Protein AF-A0A3M5WTQ1-F1 (afdb_monomer)

InterPro domains:
  IPR029069 HotDog domain superfamily [SSF54637] (112-210)
  IPR045851 AMP-binding enzyme domain superfamily [G3DSA:3.30.300.30] (1-101)
  IPR054545 ApeI dehydratase-like [PF22818] (111-210)

Solvent-accessible surface area (backbone atoms only — not comparable to full-atom values): 11916 Å² total; per-residue (Å²): 137,60,67,68,61,54,27,52,54,48,36,68,37,78,38,28,64,39,49,48,67,27,70,40,80,65,101,59,79,37,31,23,35,43,32,21,57,26,73,59,22,46,51,44,33,42,64,40,2,57,63,54,45,54,50,52,56,51,59,70,40,52,88,78,41,59,80,80,69,48,62,79,41,77,44,49,38,89,60,82,83,49,44,101,85,72,45,71,56,67,69,57,46,27,48,61,66,66,48,80,62,46,87,67,69,45,79,77,44,78,46,79,54,99,81,28,42,39,32,38,31,38,35,51,57,41,35,53,63,32,66,74,32,31,50,46,46,24,36,62,55,70,69,55,56,51,50,49,50,49,57,49,41,31,73,75,67,74,43,57,82,24,81,74,47,75,45,79,74,46,82,75,45,90,47,39,60,61,38,47,33,40,37,41,38,37,74,40,75,94,74,34,29,41,37,39,36,34,20,38,84,86,67,46,65,23,34,36,33,34,34,34,43,33,70,68,86,127

Organism: Pseudomonas syringae pv. aptata (NCBI:txid83167)

Nearest PDB structures (foldseek):
  6qsr-assembly1_A  TM=9.233E-01  e=5.754E-10  Xenorhabdus doucetiae
  3esi-assembly1_C  TM=9.109E-01  e=1.404E-09  Pectobacterium atrosepticum
  4h4g-assembly2_E-2  TM=7.854E-01  e=4.684E-08  Burkholderia thailandensis E264
  1z6b-assembly4_B  TM=6.872E-01  e=9.153E-07  Plasmodium falciparum
  8eps-assembly1_A  TM=8.461E-01  e=8.528E-04  Cryptococcus neoformans

pLDDT: mean 93.82, std 6.65, range [46.03, 98.69]

Mean predicted aligned error: 4.39 Å

Foldseek 3Di:
DDQVQLQVLLCPDQFFVGKHWAWADDVDTAIEIETETDPVNQVQCQQFNDPVSLVVSQVSCVVVDDPRHRHPFYAYFNDPPADPVRDDDRVNVNVRRVDDADLAWDFPDWDQDPQKIKTKTWAALRHPQQCVCPRRHRWDDLVSVVVRLLVCCCVPVVAAPAFDDWFDKDADDTDHHGWIKMKIWHADPVQQKIWIWIATPVRHTGIIIITRHDHDDD

Radius of gyration: 19.88 Å; Cα contacts (8 Å, |Δi|>4): 434; chains: 1; bounding box: 47×36×56 Å

Secondary structure (DSSP, 8-state):
--HHHHHHHHHHSTTEEEEEEEEEESSSEEEEEEEEEPHHHHHHHHHHHHHHHHHHHHHHHTTTS-GGGS-SEEEEESS----TTS---HHHHHHHHHSPPP-S-EEEEEEEETTEEEEEEE--TT-GGGGTS-TTS----HHHHHHHHHHHHHHHHT--SEEEEEEEEEE-S---TT-EEEEEEEEETTTTEEEEEEEETT--EEEEEEEEEE----

Sequence (218 aa):
MSLPLIEQALAAHPWVSEARLGVVQANRASLGALLVLSDAGLLALRNQGRRAFTEALRHYLQPHCETIALPRRWRLLRQMPLNAQGKLPQADVEALLLAPRSKQPEVLEQQNIEGELHLQLSVPPDLAFFSGHFPKAPILPGVVQVDWAISLGQRLLDLPCGFAGMEVLKFQQLVRPGDRLTLTLRFDAARSKLHFAFRNADNAPCSSGRILLEDDHA

Structure (mmCIF, N/CA/C/O backbone):
data_AF-A0A3M5WTQ1-F1
#
_entry.id   AF-A0A3M5WTQ1-F1
#
loop_
_atom_site.group_PDB
_atom_site.id
_atom_site.type_symbol
_atom_site.label_atom_id
_atom_site.label_alt_id
_atom_site.label_comp_id
_atom_site.label_asym_id
_atom_site.label_entity_id
_atom_site.label_seq_id
_atom_site.pdbx_PDB_ins_code
_atom_site.Cartn_x
_atom_site.Cartn_y
_atom_site.Cartn_z
_atom_site.occupancy
_atom_site.B_iso_or_equiv
_atom_site.auth_seq_id
_atom_site.auth_comp_id
_atom_site.auth_asym_id
_atom_site.auth_atom_id
_atom_site.pdbx_PDB_model_num
ATOM 1 N N . MET A 1 1 ? 20.292 -8.699 -24.753 1.00 61.44 1 MET A N 1
ATOM 2 C CA . MET A 1 1 ? 20.253 -7.587 -23.778 1.00 61.44 1 MET A CA 1
ATOM 3 C C . MET A 1 1 ? 20.052 -8.163 -22.387 1.00 61.44 1 MET A C 1
ATOM 5 O O . MET A 1 1 ? 19.242 -9.073 -22.262 1.00 61.44 1 MET A O 1
ATOM 9 N N . SER A 1 2 ? 20.817 -7.732 -21.384 1.00 83.00 2 SER A N 1
ATOM 10 C CA . SER A 1 2 ? 20.800 -8.342 -20.046 1.00 83.00 2 SER A CA 1
ATOM 11 C C . SER A 1 2 ? 19.835 -7.619 -19.095 1.00 83.00 2 SER A C 1
ATOM 13 O O . SER A 1 2 ? 19.563 -6.432 -19.270 1.00 83.00 2 SER A O 1
ATOM 15 N N . LEU A 1 3 ? 19.328 -8.328 -18.076 1.00 85.12 3 LEU A N 1
ATOM 16 C CA . LEU A 1 3 ? 18.469 -7.743 -17.034 1.00 85.12 3 LEU A CA 1
ATOM 17 C C . LEU A 1 3 ? 19.116 -6.529 -16.333 1.00 85.12 3 LEU A C 1
ATOM 19 O O . LEU A 1 3 ? 18.442 -5.503 -16.240 1.00 85.12 3 LEU A O 1
ATOM 23 N N . PRO A 1 4 ? 20.411 -6.561 -15.949 1.00 89.81 4 PRO A N 1
ATOM 24 C CA . PRO A 1 4 ? 21.039 -5.435 -15.255 1.00 89.81 4 PRO A CA 1
ATOM 25 C C . PRO A 1 4 ? 21.048 -4.126 -16.050 1.00 89.81 4 PRO A C 1
ATOM 27 O O . PRO A 1 4 ? 20.964 -3.051 -15.466 1.00 89.81 4 PRO A O 1
ATOM 30 N N . LEU A 1 5 ? 21.105 -4.192 -17.385 1.00 90.25 5 LEU A N 1
ATOM 31 C CA . LEU A 1 5 ? 21.090 -2.991 -18.225 1.00 90.25 5 LEU A CA 1
ATOM 32 C C . LEU A 1 5 ? 19.727 -2.287 -18.159 1.00 90.25 5 LEU A C 1
ATOM 34 O O . LEU A 1 5 ? 19.660 -1.065 -18.059 1.00 90.25 5 LEU A O 1
ATOM 38 N N . ILE A 1 6 ? 18.634 -3.053 -18.161 1.00 92.44 6 ILE A N 1
ATOM 39 C CA . ILE A 1 6 ? 17.279 -2.496 -18.058 1.00 92.44 6 ILE A CA 1
ATOM 40 C C . ILE A 1 6 ? 17.010 -1.996 -16.629 1.00 92.44 6 ILE A C 1
ATOM 42 O O . ILE A 1 6 ? 16.368 -0.961 -16.460 1.00 92.44 6 ILE A O 1
ATOM 46 N N . GLU A 1 7 ? 17.522 -2.683 -15.602 1.00 95.00 7 GLU A N 1
ATOM 47 C CA . GLU A 1 7 ? 17.485 -2.193 -14.214 1.00 95.00 7 GLU A CA 1
ATOM 48 C C . GLU A 1 7 ? 18.196 -0.843 -14.080 1.00 95.00 7 GLU A C 1
ATOM 50 O O . GLU A 1 7 ? 17.633 0.088 -13.505 1.00 95.00 7 GLU A O 1
ATOM 55 N N . GLN A 1 8 ? 19.394 -0.714 -14.659 1.00 94.75 8 GLN A N 1
ATOM 56 C CA . GLN A 1 8 ? 20.158 0.533 -14.658 1.00 94.75 8 GLN A CA 1
ATOM 57 C C . GLN A 1 8 ? 19.428 1.648 -15.413 1.00 94.75 8 GLN A C 1
ATOM 59 O O . GLN A 1 8 ? 19.357 2.770 -14.916 1.00 94.75 8 GLN A O 1
ATOM 64 N N . ALA A 1 9 ? 18.845 1.345 -16.577 1.00 94.81 9 ALA A N 1
ATOM 65 C CA . ALA A 1 9 ? 18.041 2.310 -17.320 1.00 94.81 9 ALA A CA 1
ATOM 66 C C . ALA A 1 9 ? 16.837 2.783 -16.489 1.00 94.81 9 ALA A C 1
ATOM 68 O O . ALA A 1 9 ? 16.619 3.982 -16.357 1.00 94.81 9 ALA A O 1
ATOM 69 N N . LEU A 1 10 ? 16.089 1.867 -15.860 1.00 96.38 10 LEU A N 1
ATOM 70 C CA . LEU A 1 10 ? 14.980 2.230 -14.972 1.00 96.38 10 LEU A CA 1
ATOM 71 C C . LEU A 1 10 ? 15.439 3.121 -13.816 1.00 96.38 10 LEU A C 1
ATOM 73 O O . LEU A 1 10 ? 14.794 4.132 -13.563 1.00 96.38 10 LEU A O 1
ATOM 77 N N . ALA A 1 11 ? 16.538 2.769 -13.150 1.00 96.56 11 ALA A N 1
ATOM 78 C CA . ALA A 1 11 ? 17.085 3.535 -12.030 1.00 96.56 11 ALA A CA 1
ATOM 79 C C . ALA A 1 11 ? 17.633 4.918 -12.439 1.00 96.56 11 ALA A C 1
ATOM 81 O O . ALA A 1 11 ? 17.769 5.792 -11.591 1.00 96.56 11 ALA A O 1
ATOM 82 N N . ALA A 1 12 ? 17.917 5.147 -13.725 1.00 96.94 12 ALA A N 1
ATOM 83 C CA . ALA A 1 12 ? 18.274 6.4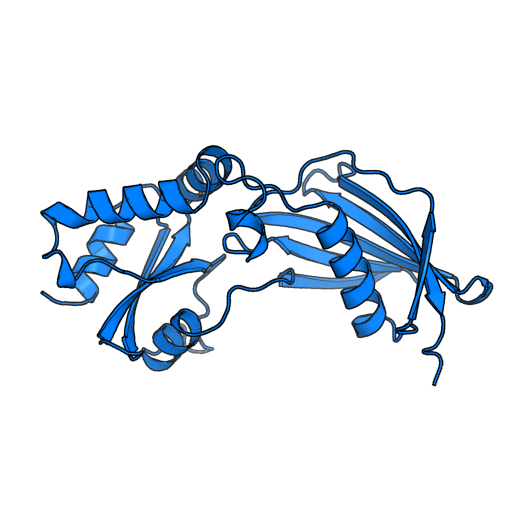67 -14.244 1.00 96.94 12 ALA A CA 1
ATOM 84 C C . ALA A 1 12 ? 17.051 7.385 -14.453 1.00 96.94 12 ALA A C 1
ATOM 86 O O . ALA A 1 12 ? 17.208 8.595 -14.631 1.00 96.94 12 ALA A O 1
ATOM 87 N N . HIS A 1 13 ? 15.827 6.842 -14.437 1.00 98.06 13 HIS A N 1
ATOM 88 C CA . HIS A 1 13 ? 14.615 7.645 -14.556 1.00 98.06 13 HIS A CA 1
ATOM 89 C C . HIS A 1 13 ? 14.329 8.401 -13.243 1.00 98.06 13 HIS A C 1
ATOM 91 O O . HIS A 1 13 ? 14.276 7.766 -12.190 1.00 98.06 13 HIS A O 1
ATOM 97 N N . PRO A 1 14 ? 13.986 9.708 -13.265 1.00 98.00 14 PRO A N 1
ATOM 98 C CA . PRO A 1 14 ? 13.778 10.510 -12.047 1.00 98.00 14 PRO A CA 1
ATOM 99 C C . PRO A 1 14 ? 12.712 9.994 -11.070 1.00 98.00 14 PRO A C 1
ATOM 101 O O . PRO A 1 14 ? 12.640 10.451 -9.934 1.00 98.00 14 PRO A O 1
ATOM 104 N N . TRP A 1 15 ? 11.841 9.087 -11.512 1.00 98.50 15 TRP A N 1
ATOM 105 C CA . TRP A 1 15 ? 10.755 8.506 -10.710 1.00 98.50 15 TRP A CA 1
ATOM 106 C C . TRP A 1 15 ? 11.143 7.241 -9.944 1.00 98.50 15 TRP A C 1
ATOM 108 O O . TRP A 1 15 ? 10.342 6.742 -9.152 1.00 98.50 15 TRP A O 1
ATOM 118 N N . VAL A 1 16 ? 12.323 6.686 -10.202 1.00 98.50 16 VAL A N 1
ATOM 119 C CA . VAL A 1 16 ? 12.733 5.385 -9.682 1.00 98.50 16 VAL A CA 1
ATOM 120 C C . VAL A 1 16 ? 13.993 5.575 -8.852 1.00 98.50 16 VAL A C 1
ATOM 122 O O . VAL A 1 16 ? 14.995 6.066 -9.353 1.00 98.50 16 VAL A O 1
ATOM 125 N N . SER A 1 17 ? 13.935 5.171 -7.587 1.00 98.12 17 SER A N 1
ATOM 126 C CA . SER A 1 17 ? 15.109 5.124 -6.709 1.00 98.12 17 SER A CA 1
ATOM 127 C C . SER A 1 17 ? 15.866 3.811 -6.885 1.00 98.12 17 SER A C 1
ATOM 129 O O . SER A 1 17 ? 17.089 3.794 -6.946 1.00 98.12 17 SER A O 1
ATOM 131 N N . GLU A 1 18 ? 15.135 2.697 -6.994 1.00 97.81 18 GLU A N 1
ATOM 132 C CA . GLU A 1 18 ? 15.713 1.368 -7.197 1.00 97.81 18 GLU A CA 1
ATOM 133 C C . GLU A 1 18 ? 14.832 0.523 -8.116 1.00 97.81 18 GLU A C 1
ATOM 135 O O . GLU A 1 18 ? 13.600 0.589 -8.051 1.00 97.81 18 GLU A O 1
ATOM 140 N N . ALA A 1 19 ? 15.463 -0.327 -8.927 1.00 97.75 19 ALA A N 1
ATOM 141 C CA . ALA A 1 19 ? 14.786 -1.284 -9.791 1.00 97.75 19 ALA A CA 1
ATOM 142 C C . ALA A 1 19 ? 15.417 -2.677 -9.684 1.00 97.75 19 ALA A C 1
ATOM 144 O O . ALA A 1 19 ? 16.642 -2.819 -9.616 1.00 97.75 19 ALA A O 1
ATOM 145 N N . ARG A 1 20 ? 14.566 -3.706 -9.690 1.00 97.50 20 ARG A N 1
ATOM 146 C CA . ARG A 1 20 ? 14.956 -5.112 -9.857 1.00 97.50 20 ARG A CA 1
ATOM 147 C C . ARG A 1 20 ? 14.024 -5.801 -10.835 1.00 97.50 20 ARG A C 1
ATOM 149 O O . ARG A 1 20 ? 12.812 -5.571 -10.809 1.00 97.50 20 ARG A O 1
ATOM 156 N N . LEU A 1 21 ? 14.580 -6.638 -11.693 1.00 95.75 21 LEU A N 1
ATOM 157 C CA . LEU A 1 21 ? 13.858 -7.332 -12.741 1.00 95.75 21 LEU A CA 1
ATOM 158 C C . LEU A 1 21 ? 13.816 -8.835 -12.505 1.00 95.75 21 LEU A C 1
ATOM 160 O O . LEU A 1 21 ? 14.771 -9.451 -12.042 1.00 95.75 21 LEU A O 1
ATOM 164 N N . GLY A 1 22 ? 12.706 -9.449 -12.901 1.00 94.62 22 GLY A N 1
ATOM 165 C CA . GLY A 1 22 ? 12.589 -10.899 -12.889 1.00 94.62 22 GLY A CA 1
ATOM 166 C C . GLY A 1 22 ? 11.735 -11.444 -14.009 1.00 94.62 22 GLY A C 1
ATOM 167 O O . GLY A 1 22 ? 10.880 -10.746 -14.562 1.00 94.62 22 GLY A O 1
ATOM 168 N N . VAL A 1 23 ? 11.996 -12.698 -14.368 1.00 92.44 23 VAL A N 1
ATOM 169 C CA . VAL A 1 23 ? 11.245 -13.383 -15.414 1.00 92.44 23 VAL A CA 1
ATOM 170 C C . VAL A 1 23 ? 10.054 -14.073 -14.771 1.00 92.44 23 VAL A C 1
ATOM 172 O O . VAL A 1 23 ? 10.178 -15.002 -13.987 1.00 92.44 23 VAL A O 1
ATOM 175 N N . VAL A 1 24 ? 8.864 -13.618 -15.129 1.00 88.19 24 VAL A N 1
ATOM 176 C CA . VAL A 1 24 ? 7.611 -14.215 -14.695 1.00 88.19 24 VAL A CA 1
ATOM 177 C C . VAL A 1 24 ? 7.218 -15.301 -15.688 1.00 88.19 24 VAL A C 1
ATOM 179 O O . VAL A 1 24 ? 6.840 -15.004 -16.828 1.00 88.19 24 VAL A O 1
ATOM 182 N N . GLN A 1 25 ? 7.251 -16.549 -15.231 1.00 84.06 25 GLN A N 1
ATOM 183 C CA . GLN A 1 25 ? 6.708 -17.694 -15.957 1.00 84.06 25 GLN A CA 1
ATOM 184 C C . GLN A 1 25 ? 5.211 -17.824 -15.646 1.00 84.06 25 GLN A C 1
ATOM 186 O O . GLN A 1 25 ? 4.814 -18.284 -14.580 1.00 84.06 25 GLN A O 1
ATOM 191 N N . ALA A 1 26 ? 4.372 -17.343 -16.562 1.00 74.38 26 ALA A N 1
ATOM 192 C CA . ALA A 1 26 ? 2.932 -17.610 -16.578 1.00 74.38 26 ALA A CA 1
ATOM 193 C C . ALA A 1 26 ? 2.603 -18.387 -17.869 1.00 74.38 26 ALA A C 1
ATOM 195 O O . ALA A 1 26 ? 3.370 -19.256 -18.262 1.00 74.38 26 ALA A O 1
ATOM 196 N N . ASN A 1 27 ? 1.532 -18.042 -18.596 1.00 74.50 27 ASN A N 1
ATOM 197 C CA . ASN A 1 27 ? 1.234 -18.668 -19.898 1.00 74.50 27 ASN A CA 1
ATOM 198 C C . ASN A 1 27 ? 2.324 -18.413 -20.958 1.00 74.50 27 ASN A C 1
ATOM 200 O O . ASN A 1 27 ? 2.494 -19.201 -21.883 1.00 74.50 27 ASN A O 1
ATOM 204 N N . ARG A 1 28 ? 3.045 -17.290 -20.850 1.00 82.81 28 ARG A N 1
ATOM 205 C CA . ARG A 1 28 ? 4.256 -16.978 -21.621 1.00 82.81 28 ARG A CA 1
ATOM 206 C C . ARG A 1 28 ? 5.248 -16.274 -20.704 1.00 82.81 28 ARG A C 1
ATOM 208 O O . ARG A 1 28 ? 4.831 -15.447 -19.888 1.00 82.81 28 ARG A O 1
ATOM 215 N N . ALA A 1 29 ? 6.535 -16.572 -20.872 1.00 86.94 29 ALA A N 1
ATOM 216 C CA . ALA A 1 29 ? 7.603 -15.869 -20.175 1.00 86.94 29 ALA A CA 1
ATOM 217 C C . ALA A 1 29 ? 7.502 -14.363 -20.452 1.00 86.94 29 ALA A C 1
ATOM 219 O O . ALA A 1 29 ? 7.371 -13.929 -21.601 1.00 86.94 29 ALA A O 1
ATOM 220 N N . SER A 1 30 ? 7.527 -13.559 -19.395 1.00 91.19 30 SER A N 1
ATOM 221 C CA . SER A 1 30 ? 7.511 -12.104 -19.516 1.00 91.19 30 SER A CA 1
ATOM 222 C C . SER A 1 30 ? 8.330 -11.456 -18.420 1.00 91.19 30 SER A C 1
ATOM 224 O O . SER A 1 30 ? 8.454 -11.992 -17.325 1.00 91.19 30 SER A O 1
ATOM 226 N N . LEU A 1 31 ? 8.871 -10.281 -18.708 1.00 93.44 31 LEU A N 1
ATOM 227 C CA . LEU A 1 31 ? 9.621 -9.526 -17.725 1.00 93.44 31 LEU A CA 1
ATOM 228 C C . LEU A 1 31 ? 8.677 -8.828 -16.736 1.00 93.44 31 LEU A C 1
ATOM 230 O O . LEU A 1 31 ? 7.645 -8.270 -17.128 1.00 93.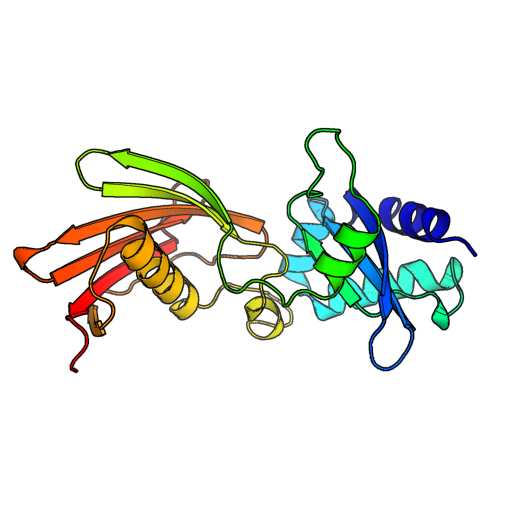44 31 LEU A O 1
ATOM 234 N N . GLY A 1 32 ? 9.042 -8.816 -15.462 1.00 95.94 32 GLY A N 1
ATOM 235 C CA . GLY A 1 32 ? 8.429 -7.981 -14.441 1.00 95.94 32 GLY A CA 1
ATOM 236 C C . GLY A 1 32 ? 9.459 -7.093 -13.750 1.00 95.94 32 GLY A C 1
ATOM 237 O O . GLY A 1 32 ? 10.634 -7.441 -13.699 1.00 95.94 32 GLY A O 1
ATOM 238 N N . ALA A 1 33 ? 9.006 -5.952 -13.233 1.00 97.38 33 ALA A N 1
ATOM 239 C CA . ALA A 1 33 ? 9.827 -4.981 -12.520 1.00 97.38 33 ALA A CA 1
ATOM 240 C C . ALA A 1 33 ? 9.297 -4.709 -11.108 1.00 97.38 33 ALA A C 1
ATOM 242 O O . ALA A 1 33 ? 8.121 -4.370 -10.930 1.00 97.38 33 ALA A O 1
ATOM 243 N N . LEU A 1 34 ? 10.182 -4.832 -10.122 1.00 98.31 34 LEU A N 1
ATOM 244 C CA . LEU A 1 34 ? 10.025 -4.275 -8.785 1.00 98.31 34 LEU A CA 1
ATOM 245 C C . LEU A 1 34 ? 10.650 -2.883 -8.778 1.00 98.31 34 LEU A C 1
ATOM 247 O O . LEU A 1 34 ? 11.794 -2.729 -9.205 1.00 98.31 34 LEU A O 1
ATOM 251 N N . LEU A 1 35 ? 9.912 -1.889 -8.296 1.00 98.50 35 LEU A N 1
ATOM 252 C CA . LEU A 1 35 ? 10.362 -0.503 -8.239 1.00 98.50 35 LEU A CA 1
ATOM 253 C C . LEU A 1 35 ? 10.220 0.048 -6.824 1.00 98.50 35 LEU A C 1
ATOM 255 O O . LEU A 1 35 ? 9.141 -0.053 -6.238 1.00 98.50 35 LEU A O 1
ATOM 259 N N . VAL A 1 36 ? 11.264 0.705 -6.331 1.00 98.44 36 VAL A N 1
ATOM 260 C CA . VAL A 1 36 ? 11.158 1.678 -5.238 1.00 98.44 36 VAL A CA 1
ATOM 261 C C . VAL A 1 36 ? 11.079 3.059 -5.871 1.00 98.44 36 VAL A C 1
ATOM 263 O O . VAL A 1 36 ? 11.885 3.396 -6.741 1.00 98.44 36 VAL A O 1
ATOM 266 N N . LEU A 1 37 ? 10.075 3.839 -5.479 1.00 98.38 37 LEU A N 1
ATOM 267 C CA . LEU A 1 37 ? 9.834 5.157 -6.059 1.00 98.38 37 LEU A CA 1
ATOM 268 C C . LEU A 1 37 ? 10.666 6.224 -5.353 1.00 98.38 37 LEU A C 1
ATOM 270 O O . LEU A 1 37 ? 10.845 6.174 -4.138 1.00 98.38 37 LEU A O 1
ATOM 274 N N . SER A 1 38 ? 11.116 7.213 -6.117 1.00 98.38 38 SER A N 1
ATOM 275 C CA . SER A 1 38 ? 11.588 8.481 -5.557 1.00 98.38 38 SER A CA 1
ATOM 276 C C . SER A 1 38 ? 10.400 9.354 -5.142 1.00 98.38 38 SER A C 1
ATOM 278 O O . SER A 1 38 ? 9.256 9.066 -5.507 1.00 98.38 38 SER A O 1
ATOM 280 N N . ASP A 1 39 ? 10.655 10.475 -4.467 1.00 97.62 39 ASP A N 1
ATOM 281 C CA . ASP A 1 39 ? 9.606 11.455 -4.146 1.00 97.62 39 ASP A CA 1
ATOM 282 C C . ASP A 1 39 ? 8.913 11.986 -5.408 1.00 97.62 39 ASP A C 1
ATOM 284 O O . ASP A 1 39 ? 7.684 12.085 -5.465 1.00 97.62 39 ASP A O 1
ATOM 288 N N . ALA A 1 40 ? 9.685 12.248 -6.469 1.00 98.25 40 ALA A N 1
ATOM 289 C CA . ALA A 1 40 ? 9.146 12.658 -7.763 1.00 98.25 40 ALA A CA 1
ATOM 290 C C . ALA A 1 40 ? 8.280 11.554 -8.393 1.00 98.25 40 ALA A C 1
ATOM 292 O O . ALA A 1 40 ? 7.226 11.841 -8.966 1.00 98.25 40 ALA A O 1
ATOM 293 N N . GLY A 1 41 ? 8.688 10.290 -8.256 1.00 98.25 41 GLY A N 1
ATOM 294 C CA . GLY A 1 41 ? 7.910 9.146 -8.725 1.00 98.25 41 GLY A CA 1
ATOM 295 C C . GLY A 1 41 ? 6.625 8.936 -7.939 1.00 98.25 41 GLY A C 1
ATOM 296 O O . GLY A 1 41 ? 5.577 8.667 -8.529 1.00 98.25 41 GLY A O 1
ATOM 297 N N . LE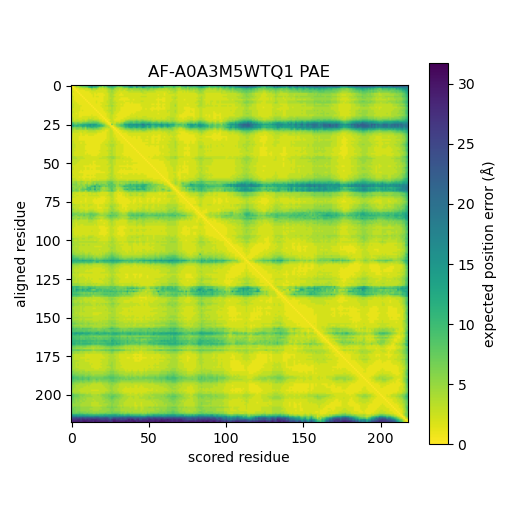U A 1 42 ? 6.671 9.118 -6.620 1.00 97.88 42 LEU A N 1
ATOM 298 C CA . LEU A 1 42 ? 5.494 9.041 -5.767 1.00 97.88 42 LEU A CA 1
ATOM 299 C C . LEU A 1 42 ? 4.508 10.171 -6.084 1.00 97.88 42 LEU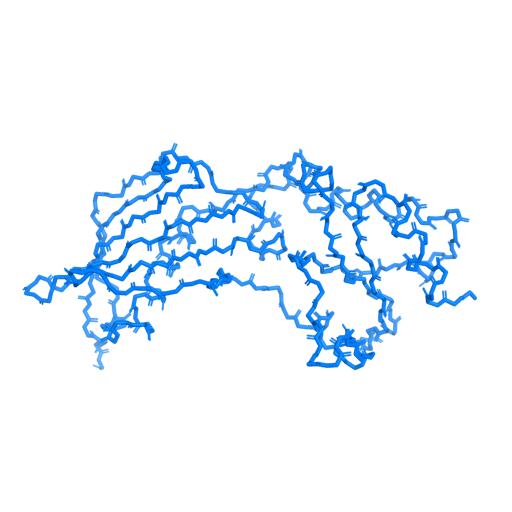 A C 1
ATOM 301 O O . LEU A 1 42 ? 3.305 9.924 -6.194 1.00 97.88 42 LEU A O 1
ATOM 305 N N . LEU A 1 43 ? 5.002 11.392 -6.302 1.00 97.69 43 LEU A N 1
ATOM 306 C CA . LEU A 1 43 ? 4.184 12.523 -6.740 1.00 97.69 43 LEU A CA 1
ATOM 307 C C . LEU A 1 43 ? 3.535 12.251 -8.105 1.00 97.69 43 LEU A C 1
ATOM 309 O O . LEU A 1 43 ? 2.331 12.466 -8.270 1.00 97.69 43 LEU A O 1
ATOM 313 N N . ALA A 1 44 ? 4.301 11.726 -9.065 1.00 97.75 44 ALA A N 1
ATOM 314 C CA . ALA A 1 44 ? 3.778 11.330 -10.369 1.00 97.75 44 ALA A CA 1
ATOM 315 C C . ALA A 1 44 ? 2.686 10.258 -10.234 1.00 97.75 44 ALA A C 1
ATOM 317 O O . ALA A 1 44 ? 1.600 10.417 -10.791 1.00 97.75 44 ALA A O 1
ATOM 318 N N . LEU A 1 45 ? 2.915 9.218 -9.425 1.00 97.75 45 LEU A N 1
ATOM 319 C CA . LEU A 1 45 ? 1.917 8.186 -9.141 1.00 97.75 45 LEU A CA 1
ATOM 320 C C . LEU A 1 45 ? 0.638 8.781 -8.534 1.00 97.75 45 LEU A C 1
ATOM 322 O O . LEU A 1 45 ? -0.463 8.435 -8.962 1.00 97.75 45 LEU A O 1
ATOM 326 N N . ARG A 1 46 ? 0.764 9.689 -7.561 1.00 97.19 46 ARG A N 1
ATOM 327 C CA . ARG A 1 46 ? -0.374 10.340 -6.892 1.00 97.19 46 ARG A CA 1
ATOM 328 C C . ARG A 1 46 ? -1.210 11.201 -7.838 1.00 97.19 46 ARG A C 1
ATOM 330 O O . ARG A 1 46 ? -2.419 11.300 -7.630 1.00 97.19 46 ARG A O 1
ATOM 337 N N . ASN A 1 47 ? -0.587 11.813 -8.841 1.00 96.06 47 ASN A N 1
ATOM 338 C CA . ASN A 1 47 ? -1.229 12.804 -9.713 1.00 96.06 47 ASN A CA 1
ATOM 339 C C . ASN A 1 47 ? -1.644 12.267 -11.086 1.00 96.06 47 ASN A C 1
ATOM 341 O O . ASN A 1 47 ? -2.435 12.908 -11.772 1.00 96.06 47 ASN A O 1
ATOM 345 N N . GLN A 1 48 ? -1.086 11.133 -11.504 1.00 95.50 48 GLN A N 1
ATOM 346 C CA . GLN A 1 48 ? -1.358 10.528 -12.812 1.00 95.50 48 GLN A CA 1
ATOM 347 C C . GLN A 1 48 ? -1.991 9.141 -12.679 1.00 95.50 48 GLN A C 1
ATOM 349 O O . GLN A 1 48 ? -2.593 8.630 -13.624 1.00 95.50 48 GLN A O 1
ATOM 354 N N . GLY A 1 49 ? -1.859 8.531 -11.501 1.00 96.12 49 GLY A N 1
ATOM 355 C CA . GLY A 1 49 ? -2.302 7.183 -11.212 1.00 96.12 49 GLY A CA 1
ATOM 356 C C . GLY A 1 49 ? -1.446 6.098 -11.850 1.00 96.12 49 GLY A C 1
ATOM 357 O O . GLY A 1 49 ? -0.516 6.325 -12.627 1.00 96.12 49 GLY A O 1
ATOM 358 N N . ARG A 1 50 ? -1.756 4.858 -11.469 1.00 95.62 50 ARG A N 1
ATOM 359 C CA . ARG A 1 50 ? -0.872 3.714 -11.698 1.00 95.62 50 ARG A CA 1
ATOM 360 C C . ARG A 1 50 ? -0.633 3.410 -13.176 1.00 95.62 50 ARG A C 1
ATOM 362 O O . ARG A 1 50 ? 0.485 3.063 -13.551 1.00 95.62 50 ARG A O 1
ATOM 369 N N . ARG A 1 51 ? -1.692 3.467 -13.989 1.00 95.00 51 ARG A N 1
ATOM 370 C CA . ARG A 1 51 ? -1.625 3.091 -15.406 1.00 95.00 51 ARG A CA 1
ATOM 371 C C . ARG A 1 51 ? -0.680 4.029 -16.155 1.00 95.00 51 ARG A C 1
ATOM 373 O O . ARG A 1 51 ? 0.314 3.549 -16.695 1.00 95.00 51 ARG A O 1
ATOM 380 N N . ALA A 1 52 ? -0.959 5.332 -16.099 1.00 95.88 52 ALA A N 1
ATOM 381 C CA . ALA A 1 52 ? -0.152 6.361 -16.747 1.00 95.88 52 ALA A CA 1
ATOM 382 C C . ALA A 1 52 ? 1.303 6.318 -16.261 1.00 95.88 52 ALA A C 1
ATOM 384 O O . ALA A 1 52 ? 2.220 6.322 -17.077 1.00 95.88 52 ALA A O 1
ATOM 385 N N . PHE A 1 53 ? 1.509 6.142 -14.949 1.00 97.06 53 PHE A N 1
ATOM 386 C CA . PHE A 1 53 ? 2.839 5.971 -14.366 1.00 97.06 53 PHE A CA 1
ATOM 387 C C . PHE A 1 53 ? 3.630 4.826 -15.029 1.00 97.06 53 PHE A C 1
ATOM 389 O O . PHE A 1 53 ? 4.755 5.018 -15.484 1.00 97.06 53 PHE A O 1
ATOM 396 N N . THR A 1 54 ? 3.041 3.628 -15.140 1.00 96.25 54 THR A N 1
ATOM 397 C CA . THR A 1 54 ? 3.731 2.485 -15.770 1.00 96.25 54 THR A CA 1
ATOM 398 C C . THR A 1 54 ? 3.873 2.599 -17.283 1.00 96.25 54 THR A C 1
ATOM 400 O O . THR A 1 54 ? 4.825 2.058 -17.843 1.00 96.25 54 THR A O 1
ATOM 403 N N . GLU A 1 55 ? 2.943 3.272 -17.960 1.00 96.19 55 GLU A N 1
ATOM 404 C CA . GLU A 1 55 ? 3.032 3.519 -19.402 1.00 96.19 55 GLU A CA 1
ATOM 405 C C . GLU A 1 55 ? 4.180 4.479 -19.724 1.00 96.19 55 GLU A C 1
ATOM 407 O O . GLU A 1 55 ? 4.941 4.209 -20.652 1.00 96.19 55 GLU A O 1
ATOM 412 N N . ALA A 1 56 ? 4.376 5.522 -18.915 1.00 97.12 56 ALA A N 1
ATOM 413 C CA . ALA A 1 56 ? 5.498 6.446 -19.056 1.00 97.12 56 ALA A CA 1
ATOM 414 C C . ALA A 1 56 ? 6.856 5.746 -18.866 1.00 97.12 56 ALA A C 1
ATOM 416 O O . ALA A 1 56 ? 7.739 5.891 -19.711 1.00 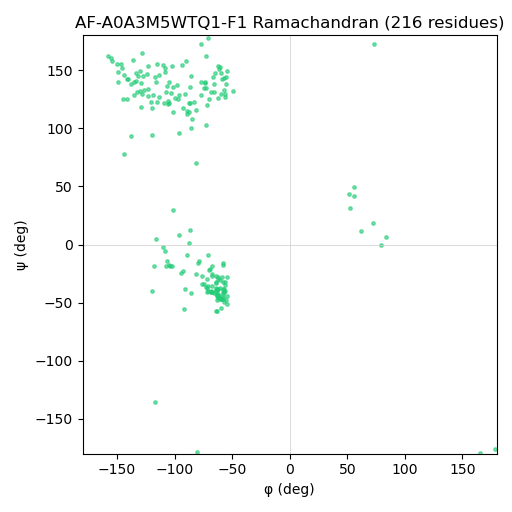97.12 56 ALA A O 1
ATOM 417 N N . LEU A 1 57 ? 7.007 4.907 -17.831 1.00 97.19 57 LEU A N 1
ATOM 418 C CA . LEU A 1 57 ? 8.235 4.117 -17.644 1.00 97.19 57 LEU A CA 1
ATOM 419 C C . LEU A 1 57 ? 8.464 3.118 -18.785 1.00 97.19 57 LEU A C 1
ATOM 421 O O . LEU A 1 57 ? 9.596 2.923 -19.224 1.00 97.19 57 LEU A O 1
ATOM 425 N N . ARG A 1 58 ? 7.396 2.496 -19.303 1.00 95.75 58 ARG A N 1
ATOM 426 C CA . ARG A 1 58 ? 7.496 1.627 -20.483 1.00 95.75 58 ARG A CA 1
ATOM 427 C C . ARG A 1 58 ? 7.989 2.409 -21.700 1.00 95.75 58 ARG A C 1
ATOM 429 O O . ARG A 1 58 ? 8.852 1.901 -22.406 1.00 95.75 58 ARG A O 1
ATOM 436 N N . HIS A 1 59 ? 7.442 3.598 -21.951 1.00 95.44 59 HIS A N 1
ATOM 437 C CA . HIS A 1 59 ? 7.840 4.447 -23.075 1.00 95.44 59 HIS A CA 1
ATOM 438 C C . HIS A 1 59 ? 9.309 4.868 -22.966 1.00 95.44 59 HIS A C 1
ATOM 440 O O . HIS A 1 59 ? 10.059 4.721 -23.926 1.00 95.44 59 HIS A O 1
ATOM 446 N N . TYR A 1 60 ? 9.746 5.270 -21.772 1.00 95.50 60 TYR A N 1
ATOM 447 C CA . TYR A 1 60 ? 11.142 5.608 -21.497 1.00 95.50 60 TYR A CA 1
ATOM 448 C C . TYR A 1 60 ? 12.122 4.454 -21.785 1.00 95.50 60 TYR A C 1
ATOM 450 O O . TYR A 1 60 ? 13.251 4.682 -22.215 1.00 95.50 60 TYR A O 1
ATOM 458 N N . LEU A 1 61 ? 11.699 3.202 -21.597 1.00 93.75 61 LEU A N 1
ATOM 459 C CA . LEU A 1 61 ? 12.531 2.034 -21.889 1.00 93.75 61 LEU A CA 1
ATOM 460 C C . LEU A 1 61 ? 12.592 1.646 -23.373 1.00 93.75 61 LEU A C 1
ATOM 462 O O . LEU A 1 61 ? 13.499 0.909 -23.743 1.00 93.75 61 LEU A O 1
ATOM 466 N N . GLN A 1 62 ? 11.689 2.127 -24.233 1.00 92.25 62 GLN A N 1
ATOM 467 C CA . GLN A 1 62 ? 11.648 1.722 -25.649 1.00 92.25 62 GLN A CA 1
ATOM 468 C C . GLN A 1 62 ? 12.961 1.956 -26.419 1.00 92.25 62 GLN A C 1
ATOM 470 O O . GLN A 1 62 ? 13.332 1.080 -27.196 1.00 92.25 62 GLN A O 1
ATOM 475 N N . PRO A 1 63 ? 13.700 3.066 -26.220 1.00 88.75 63 PRO A N 1
ATOM 476 C CA . PRO A 1 63 ? 14.997 3.255 -26.874 1.00 88.75 63 PRO A CA 1
ATOM 477 C C . PRO A 1 63 ? 16.082 2.314 -26.337 1.00 88.75 63 PRO A C 1
ATOM 479 O O . PRO A 1 63 ? 17.084 2.077 -27.003 1.00 88.75 63 PRO A O 1
ATOM 482 N N . HIS A 1 64 ? 15.892 1.802 -25.121 1.00 84.00 64 HIS A N 1
ATOM 483 C CA . HIS A 1 64 ? 16.871 0.996 -24.407 1.00 84.00 64 HIS A CA 1
ATOM 484 C C . HIS A 1 64 ? 16.683 -0.498 -24.656 1.00 84.00 64 HIS A C 1
ATOM 486 O O . HIS A 1 64 ? 17.644 -1.239 -24.471 1.00 84.00 64 HIS A O 1
ATOM 492 N N . CYS A 1 65 ? 15.484 -0.956 -25.049 1.00 84.25 65 CYS A N 1
ATOM 493 C CA . CYS A 1 65 ? 15.218 -2.372 -25.272 1.00 84.25 65 CYS A CA 1
ATOM 494 C C . CYS A 1 65 ? 14.165 -2.714 -26.334 1.00 84.25 65 CYS A C 1
ATOM 496 O O . CYS A 1 65 ? 13.255 -1.947 -26.627 1.00 84.25 65 CYS A O 1
ATOM 498 N N . GLU A 1 66 ? 14.275 -3.923 -26.900 1.00 80.19 66 GLU A N 1
ATOM 499 C CA . GLU A 1 66 ? 13.247 -4.476 -27.784 1.00 80.19 66 GLU A CA 1
ATOM 500 C C . GLU A 1 66 ? 11.905 -4.618 -27.051 1.00 80.19 66 GLU A C 1
ATOM 502 O O . GLU A 1 66 ? 11.849 -4.875 -25.848 1.00 80.19 66 GLU A O 1
ATOM 507 N N . THR A 1 67 ? 10.793 -4.559 -27.790 1.00 77.94 67 THR A N 1
ATOM 508 C CA . THR A 1 67 ? 9.438 -4.597 -27.204 1.00 77.94 67 THR A CA 1
ATOM 509 C C . THR A 1 67 ? 9.186 -5.837 -26.330 1.00 77.94 67 THR A C 1
ATOM 511 O O . THR A 1 67 ? 8.455 -5.760 -25.340 1.00 77.94 67 THR A O 1
ATOM 514 N N . ILE A 1 68 ? 9.793 -6.984 -26.659 1.00 75.00 68 ILE A N 1
ATOM 515 C CA . ILE A 1 68 ? 9.664 -8.222 -25.871 1.00 75.00 68 ILE A CA 1
ATOM 516 C C . ILE A 1 68 ? 10.334 -8.124 -24.493 1.00 75.00 68 ILE A C 1
ATOM 518 O O . ILE A 1 68 ? 9.883 -8.768 -23.546 1.00 75.00 68 ILE A O 1
ATOM 522 N N . ALA A 1 69 ? 11.355 -7.276 -24.370 1.00 81.44 69 ALA A N 1
ATOM 523 C CA . ALA A 1 69 ? 12.098 -7.028 -23.144 1.00 81.44 69 ALA A CA 1
ATOM 524 C C . ALA A 1 69 ? 11.463 -5.933 -22.268 1.00 81.44 69 ALA A C 1
ATOM 526 O O . ALA A 1 69 ? 11.993 -5.625 -21.205 1.00 81.44 69 ALA A O 1
ATOM 527 N N . LEU A 1 70 ? 10.323 -5.348 -22.660 1.00 90.81 70 LEU A N 1
ATOM 528 C CA . LEU A 1 70 ? 9.625 -4.367 -21.828 1.00 90.81 70 LEU A CA 1
ATOM 529 C C . LEU A 1 70 ? 8.859 -5.055 -20.682 1.00 90.81 70 LEU A C 1
ATOM 531 O O . LEU A 1 70 ? 8.016 -5.921 -20.957 1.00 90.81 70 LEU A O 1
ATOM 535 N N . PRO A 1 71 ? 9.029 -4.622 -19.413 1.00 93.38 71 PRO A N 1
ATOM 536 C CA . PRO A 1 71 ? 8.317 -5.216 -18.287 1.00 93.38 71 PRO A CA 1
ATOM 537 C C . PRO A 1 71 ? 6.801 -5.179 -18.489 1.00 93.38 71 PRO A C 1
ATOM 539 O O . PRO A 1 71 ? 6.211 -4.140 -18.788 1.00 93.38 71 PRO A O 1
ATOM 542 N N . ARG A 1 72 ? 6.131 -6.322 -18.358 1.00 92.81 72 ARG A N 1
ATOM 543 C CA . ARG A 1 72 ? 4.665 -6.453 -18.452 1.00 92.81 72 ARG A CA 1
ATOM 544 C C . ARG A 1 72 ? 3.999 -6.397 -17.092 1.00 92.81 72 ARG A C 1
ATOM 546 O O . ARG A 1 72 ? 2.839 -6.003 -16.998 1.00 92.81 72 ARG A O 1
ATOM 553 N N . ARG A 1 73 ? 4.740 -6.747 -16.047 1.00 94.06 73 ARG A N 1
ATOM 554 C CA . ARG A 1 73 ? 4.278 -6.674 -14.671 1.00 94.06 73 ARG A CA 1
ATOM 555 C C . ARG A 1 73 ? 5.110 -5.680 -13.887 1.00 94.06 73 ARG A C 1
ATOM 557 O O . ARG A 1 73 ? 6.320 -5.625 -14.038 1.00 94.06 73 ARG A O 1
ATOM 564 N N . TRP A 1 74 ? 4.441 -4.915 -13.042 1.00 96.44 74 TRP A N 1
ATOM 565 C CA . TRP A 1 74 ? 5.066 -3.892 -12.222 1.00 96.44 74 TRP A CA 1
ATOM 566 C C . TRP A 1 74 ? 4.620 -4.108 -10.780 1.00 96.44 74 TRP A C 1
ATOM 568 O O . TRP A 1 74 ? 3.438 -4.385 -10.547 1.00 96.44 74 TRP A O 1
ATOM 578 N N . ARG A 1 75 ? 5.531 -3.961 -9.825 1.00 97.56 75 ARG A N 1
ATOM 579 C CA . ARG A 1 75 ? 5.232 -3.863 -8.393 1.00 97.56 75 ARG A CA 1
ATOM 580 C C . ARG A 1 75 ? 5.928 -2.629 -7.848 1.00 97.56 75 ARG A C 1
ATOM 582 O O . ARG A 1 75 ? 7.107 -2.434 -8.123 1.00 97.56 75 ARG A O 1
ATOM 589 N N . LEU A 1 76 ? 5.182 -1.790 -7.137 1.00 97.75 76 LEU A N 1
ATOM 590 C CA . LEU A 1 76 ? 5.720 -0.579 -6.510 1.00 97.75 76 LEU A CA 1
ATOM 591 C C . LEU A 1 76 ? 5.842 -0.852 -5.013 1.00 97.75 76 LEU A C 1
ATOM 593 O O . LEU A 1 76 ? 4.859 -1.215 -4.363 1.00 97.75 76 LEU A O 1
ATOM 597 N N . LEU A 1 77 ? 7.051 -0.717 -4.492 1.00 97.00 77 LEU A N 1
ATOM 598 C CA . LEU A 1 77 ? 7.418 -1.059 -3.127 1.00 97.00 77 LEU A CA 1
ATOM 599 C C . LEU A 1 77 ? 7.832 0.202 -2.371 1.00 97.00 77 LEU A C 1
ATOM 601 O O . LEU A 1 77 ? 8.270 1.186 -2.968 1.00 97.00 77 LEU A O 1
ATOM 605 N N . ARG A 1 78 ? 7.705 0.157 -1.043 1.00 94.25 78 ARG A N 1
ATOM 606 C CA . ARG A 1 78 ? 8.249 1.196 -0.160 1.00 94.25 78 ARG A CA 1
ATOM 607 C C . ARG A 1 78 ? 9.778 1.137 -0.107 1.00 94.25 78 ARG A C 1
ATOM 609 O O . ARG A 1 78 ? 10.425 2.172 -0.081 1.00 94.25 78 ARG A O 1
ATOM 616 N N . GLN A 1 79 ? 10.327 -0.074 -0.079 1.00 95.06 79 GLN A N 1
ATOM 617 C CA . GLN A 1 79 ? 11.758 -0.372 -0.056 1.00 95.06 79 GLN A CA 1
ATOM 618 C C . GLN A 1 79 ? 11.993 -1.777 -0.627 1.00 95.06 79 GLN A C 1
ATOM 620 O O . GLN A 1 79 ? 11.060 -2.589 -0.652 1.00 95.06 79 GLN A O 1
ATOM 625 N N . MET A 1 80 ? 13.216 -2.083 -1.063 1.00 96.00 80 MET A N 1
ATOM 626 C CA . MET A 1 80 ? 13.559 -3.445 -1.477 1.00 96.00 80 MET A CA 1
ATOM 627 C C . MET A 1 80 ? 13.565 -4.385 -0.257 1.00 96.00 80 MET A C 1
ATOM 629 O O . MET A 1 80 ? 14.183 -4.058 0.758 1.00 96.00 80 MET A O 1
ATOM 633 N N . PRO A 1 81 ? 12.898 -5.552 -0.321 1.00 94.25 81 PRO A N 1
ATOM 634 C CA . PRO A 1 81 ? 12.833 -6.495 0.792 1.00 94.25 81 PRO A CA 1
ATOM 635 C C . PRO A 1 81 ? 14.100 -7.356 0.830 1.00 94.25 81 PRO A C 1
ATOM 637 O O . PRO A 1 81 ? 14.085 -8.537 0.493 1.00 94.25 81 PRO A O 1
ATOM 640 N N . LEU A 1 82 ? 15.223 -6.736 1.185 1.00 94.31 82 LEU A N 1
ATOM 641 C CA . LEU A 1 82 ? 16.503 -7.426 1.299 1.00 94.31 82 LEU A CA 1
ATOM 642 C C . LEU A 1 82 ? 16.464 -8.436 2.456 1.00 94.31 82 LEU A C 1
ATOM 644 O O . LEU A 1 82 ? 15.876 -8.180 3.506 1.00 94.31 82 LEU A O 1
ATOM 648 N N . ASN A 1 83 ? 17.125 -9.576 2.279 1.00 90.69 83 ASN A N 1
ATOM 649 C CA . ASN A 1 83 ? 17.348 -10.541 3.348 1.00 90.69 83 ASN A CA 1
ATOM 650 C C . ASN A 1 83 ? 18.370 -10.011 4.379 1.00 90.69 83 ASN A C 1
ATOM 652 O O . ASN A 1 83 ? 18.973 -8.954 4.196 1.00 90.69 83 ASN A O 1
ATOM 656 N N . ALA A 1 84 ? 18.625 -10.778 5.444 1.00 89.00 84 ALA A N 1
ATOM 657 C CA . ALA A 1 84 ? 19.572 -10.403 6.504 1.00 89.00 84 ALA A CA 1
ATOM 658 C C . ALA A 1 84 ? 21.017 -10.144 6.015 1.00 89.00 84 ALA A C 1
ATOM 660 O O . ALA A 1 84 ? 21.801 -9.519 6.720 1.00 89.00 84 ALA A O 1
ATOM 661 N N . GLN A 1 85 ? 21.376 -10.603 4.810 1.00 89.62 85 GLN A N 1
ATOM 662 C CA . GLN A 1 85 ? 22.676 -10.361 4.173 1.00 89.62 85 GLN A CA 1
ATOM 663 C C . GLN A 1 85 ? 22.652 -9.166 3.200 1.00 89.62 85 GLN A C 1
ATOM 665 O O . GLN A 1 85 ? 23.601 -8.979 2.439 1.00 89.62 85 GLN A O 1
ATOM 670 N N . GLY A 1 86 ? 21.564 -8.392 3.160 1.00 91.19 86 GLY A N 1
ATOM 671 C CA . GLY A 1 86 ? 21.407 -7.259 2.246 1.00 91.19 86 GLY A CA 1
ATOM 672 C C . GLY A 1 86 ? 21.188 -7.662 0.784 1.00 91.19 86 GLY A C 1
ATOM 673 O O . GLY A 1 86 ? 21.403 -6.851 -0.115 1.00 91.19 86 GLY A O 1
ATOM 674 N N . LYS A 1 87 ? 20.787 -8.910 0.512 1.00 91.75 87 LYS A N 1
ATOM 675 C CA . LYS A 1 87 ? 20.562 -9.422 -0.848 1.00 91.75 87 LYS A CA 1
ATOM 676 C C . LYS A 1 87 ? 19.079 -9.612 -1.132 1.00 91.75 87 LYS A C 1
ATOM 678 O O . LYS A 1 87 ? 18.309 -9.937 -0.238 1.00 91.75 87 LYS A O 1
ATOM 683 N N . LEU A 1 88 ? 18.710 -9.498 -2.403 1.00 94.75 88 LEU A N 1
ATOM 684 C CA . LEU A 1 88 ? 17.407 -9.916 -2.912 1.00 94.75 88 LEU A CA 1
ATOM 685 C C . LEU A 1 88 ? 17.625 -10.995 -3.984 1.00 94.75 88 LEU A C 1
ATOM 687 O O . LEU A 1 88 ? 17.935 -10.653 -5.127 1.00 94.75 88 LEU A O 1
ATOM 691 N N . PRO A 1 89 ? 17.567 -12.286 -3.612 1.00 94.31 89 PRO A N 1
ATOM 692 C CA . PRO A 1 89 ? 17.668 -13.401 -4.548 1.00 94.31 89 PRO A CA 1
ATOM 693 C C . PRO A 1 89 ? 16.656 -13.316 -5.695 1.00 94.31 89 PRO A C 1
ATOM 695 O O . PRO A 1 89 ? 15.531 -12.854 -5.524 1.00 94.31 89 PRO A O 1
ATOM 698 N N . GLN A 1 90 ? 17.033 -13.846 -6.860 1.00 93.69 90 GLN A N 1
ATOM 699 C CA . GLN A 1 90 ? 16.190 -13.826 -8.058 1.00 93.69 90 GLN A CA 1
ATOM 700 C C . GLN A 1 90 ? 14.829 -14.514 -7.849 1.00 93.69 90 GLN A C 1
ATOM 702 O O . GLN A 1 90 ? 13.805 -14.014 -8.308 1.00 93.69 90 GLN A O 1
ATOM 707 N N . ALA A 1 91 ? 14.809 -15.622 -7.102 1.00 93.44 91 ALA A N 1
ATOM 708 C CA . ALA A 1 91 ? 13.579 -16.336 -6.764 1.00 93.44 91 ALA A CA 1
ATOM 709 C C . ALA A 1 91 ? 12.595 -15.457 -5.969 1.00 93.44 91 ALA A C 1
ATOM 711 O O . ALA A 1 91 ? 11.393 -15.493 -6.227 1.00 93.44 91 ALA A O 1
ATOM 712 N N . ASP A 1 92 ? 13.100 -14.610 -5.068 1.00 95.38 92 ASP A N 1
ATOM 713 C CA . ASP A 1 92 ? 12.271 -13.696 -4.278 1.00 95.38 92 ASP A CA 1
ATOM 714 C C . ASP A 1 92 ? 11.722 -12.559 -5.149 1.00 95.38 92 ASP A C 1
ATOM 716 O O . ASP A 1 92 ? 10.555 -12.184 -5.020 1.00 95.38 92 ASP A O 1
ATOM 720 N N . VAL A 1 93 ? 12.519 -12.053 -6.101 1.00 96.06 93 VAL A N 1
ATOM 721 C CA . VAL A 1 93 ? 12.049 -11.076 -7.100 1.00 96.06 93 VAL A CA 1
ATOM 722 C C . VAL A 1 93 ? 10.865 -11.641 -7.886 1.00 96.06 93 VAL A C 1
ATOM 724 O O . VAL A 1 93 ? 9.825 -10.991 -8.023 1.00 96.06 93 VAL A O 1
ATOM 727 N N . GLU A 1 94 ? 11.002 -12.865 -8.387 1.00 95.12 94 GLU A N 1
ATOM 728 C CA . GLU A 1 94 ? 9.976 -13.542 -9.182 1.00 95.12 94 GLU A CA 1
ATOM 729 C C . GLU A 1 94 ? 8.724 -13.858 -8.357 1.00 95.12 94 GLU A C 1
ATOM 731 O O . GLU A 1 94 ? 7.606 -13.613 -8.826 1.00 95.12 94 GLU A O 1
ATOM 736 N N . ALA A 1 95 ? 8.894 -14.302 -7.109 1.00 94.50 95 ALA A N 1
ATOM 737 C CA . ALA A 1 95 ? 7.795 -14.538 -6.178 1.00 94.50 95 ALA A CA 1
ATOM 738 C C . ALA A 1 95 ? 7.003 -13.251 -5.894 1.00 94.50 95 ALA A C 1
ATOM 740 O O . ALA A 1 95 ? 5.774 -13.247 -5.998 1.00 94.50 95 ALA A O 1
ATOM 741 N N . LEU A 1 96 ? 7.682 -12.131 -5.628 1.00 95.75 96 LEU A N 1
ATOM 742 C CA . LEU A 1 96 ? 7.042 -10.826 -5.411 1.00 95.75 96 LEU A CA 1
ATOM 743 C C . LEU A 1 96 ? 6.304 -10.324 -6.659 1.00 95.75 96 LEU A C 1
ATOM 745 O O . LEU A 1 96 ? 5.219 -9.738 -6.567 1.00 95.75 96 LEU A O 1
ATOM 749 N N . LEU A 1 97 ? 6.863 -10.572 -7.845 1.00 95.94 97 LEU A N 1
ATOM 750 C CA . LEU A 1 97 ? 6.197 -10.271 -9.108 1.00 95.94 97 LEU A CA 1
ATOM 751 C C . LEU A 1 97 ? 4.964 -11.157 -9.323 1.00 95.94 97 LEU A C 1
ATOM 753 O O . LEU A 1 97 ? 3.978 -10.698 -9.899 1.00 95.94 97 LEU A O 1
ATOM 757 N N . LEU A 1 98 ? 4.978 -12.416 -8.897 1.00 93.62 98 LEU A N 1
ATOM 758 C CA . LEU A 1 98 ? 3.833 -13.324 -9.017 1.00 93.62 98 LEU A CA 1
ATOM 759 C C . LEU A 1 98 ? 2.739 -13.047 -7.983 1.00 93.62 98 LEU A C 1
ATOM 761 O O . LEU A 1 98 ? 1.559 -13.162 -8.321 1.00 93.62 98 LEU A O 1
ATOM 765 N N . ALA A 1 99 ? 3.113 -12.618 -6.779 1.00 93.69 99 ALA A N 1
ATOM 766 C CA . ALA A 1 99 ? 2.190 -12.358 -5.685 1.00 93.69 99 ALA A CA 1
ATOM 767 C C . ALA A 1 99 ? 1.100 -11.334 -6.066 1.00 93.69 99 ALA A C 1
ATOM 769 O O . ALA A 1 99 ? 1.370 -10.370 -6.801 1.00 93.69 99 ALA A O 1
ATOM 770 N N . PRO A 1 100 ? -0.145 -11.505 -5.579 1.00 94.50 100 PRO A N 1
ATOM 771 C CA . PRO A 1 100 ? -1.188 -10.504 -5.751 1.00 94.50 100 PRO A CA 1
ATOM 772 C C . PRO A 1 100 ? -0.789 -9.193 -5.066 1.00 94.50 100 PRO A C 1
ATOM 774 O O . PRO A 1 100 ? -0.032 -9.172 -4.098 1.00 94.50 100 PRO A O 1
ATOM 777 N N . ARG A 1 101 ? -1.317 -8.072 -5.563 1.00 94.81 101 ARG A N 1
ATOM 778 C CA . ARG A 1 101 ? -1.118 -6.780 -4.895 1.00 94.81 101 ARG A CA 1
ATOM 779 C C . ARG A 1 101 ? -1.816 -6.787 -3.540 1.00 94.81 101 ARG A C 1
ATOM 781 O O . ARG A 1 101 ? -2.951 -7.257 -3.445 1.00 94.81 101 ARG A O 1
ATOM 788 N N . SER A 1 102 ? -1.151 -6.231 -2.528 1.00 94.69 102 SER A N 1
ATOM 789 C CA . SER A 1 102 ? -1.704 -6.147 -1.177 1.00 94.69 102 SER A CA 1
ATOM 790 C C . SER A 1 102 ? -3.016 -5.358 -1.158 1.00 94.69 102 SER A C 1
ATOM 792 O O . SER A 1 102 ? -3.210 -4.407 -1.924 1.00 94.69 102 SER A O 1
ATOM 794 N N . LYS A 1 103 ? -3.908 -5.759 -0.253 1.00 96.44 103 LYS A N 1
ATOM 795 C CA . LYS A 1 103 ? -5.113 -5.018 0.144 1.00 96.44 103 LYS A CA 1
ATOM 796 C C . LYS A 1 103 ? -4.988 -4.427 1.553 1.00 96.44 103 LYS A C 1
ATOM 798 O O . LYS A 1 103 ? -5.860 -3.674 1.958 1.00 96.44 103 LYS A O 1
ATOM 803 N N . GLN A 1 104 ? -3.910 -4.743 2.266 1.00 97.12 104 GLN A N 1
ATOM 804 C CA . GLN A 1 104 ? -3.671 -4.379 3.661 1.00 97.12 104 GLN A CA 1
ATOM 805 C C . GLN A 1 104 ? -2.546 -3.338 3.780 1.00 97.12 104 GLN A C 1
ATOM 807 O O . GLN A 1 104 ? -1.690 -3.278 2.883 1.00 97.12 104 GLN A O 1
ATOM 812 N N . PRO A 1 105 ? -2.527 -2.526 4.855 1.00 97.69 105 PRO A N 1
ATOM 813 C CA . PRO A 1 105 ? -1.418 -1.628 5.130 1.00 97.69 105 PRO A CA 1
ATOM 814 C C . PRO A 1 105 ? -0.193 -2.414 5.612 1.00 97.69 105 PRO A C 1
ATOM 816 O O . PRO A 1 105 ? -0.303 -3.554 6.067 1.00 97.69 105 PRO A O 1
ATOM 819 N N . GLU A 1 106 ? 0.981 -1.790 5.550 1.00 96.75 106 GLU A N 1
ATOM 820 C CA . GLU A 1 106 ? 2.164 -2.283 6.260 1.00 96.75 106 GLU A CA 1
ATOM 821 C C . GLU A 1 106 ? 2.139 -1.714 7.684 1.00 96.75 106 GLU A C 1
ATOM 823 O O . GLU A 1 106 ? 2.112 -0.495 7.854 1.00 96.75 106 GLU A O 1
ATOM 828 N N . VAL A 1 107 ? 2.136 -2.577 8.703 1.00 97.69 107 VAL A N 1
ATOM 829 C CA . VAL A 1 107 ? 2.287 -2.152 10.103 1.00 97.69 107 VAL A CA 1
ATOM 830 C C . VAL A 1 107 ? 3.775 -1.957 10.372 1.00 97.69 107 VAL A C 1
ATOM 832 O O . VAL A 1 107 ? 4.546 -2.908 10.287 1.00 97.69 107 VAL A O 1
ATOM 835 N N . LEU A 1 108 ? 4.172 -0.721 10.657 1.00 97.00 108 LEU A N 1
ATOM 836 C CA . LEU A 1 108 ? 5.557 -0.342 10.935 1.00 97.00 108 LEU A CA 1
ATOM 837 C C . LEU A 1 108 ? 5.883 -0.429 12.425 1.00 97.00 108 LEU A C 1
ATOM 839 O O . LEU A 1 108 ? 6.988 -0.811 12.794 1.00 97.00 108 LEU A O 1
ATOM 843 N N . GLU A 1 109 ? 4.924 -0.051 13.265 1.00 97.88 109 GLU A N 1
ATOM 844 C CA . GLU A 1 109 ? 5.070 -0.043 14.715 1.00 97.88 109 GLU A CA 1
ATOM 845 C C . GLU A 1 109 ? 3.722 -0.313 15.377 1.00 97.88 109 GLU A C 1
ATOM 847 O O . GLU A 1 109 ? 2.671 0.061 14.847 1.00 97.88 109 GLU A O 1
ATOM 852 N N . GLN A 1 110 ? 3.773 -0.954 16.539 1.00 97.75 110 GLN A N 1
ATOM 853 C CA . GLN A 1 110 ? 2.627 -1.280 17.369 1.00 97.75 110 GLN A CA 1
ATOM 854 C C . GLN A 1 110 ? 2.946 -0.946 18.825 1.00 97.75 110 GLN A C 1
ATOM 856 O O . GLN A 1 110 ? 3.958 -1.398 19.356 1.00 97.75 110 GLN A O 1
ATOM 861 N N . GLN A 1 111 ? 2.058 -0.196 19.473 1.00 97.12 111 GLN A N 1
ATOM 862 C CA . GLN A 1 111 ? 2.177 0.178 20.880 1.00 97.12 111 GLN A CA 1
ATOM 863 C C . GLN A 1 111 ? 0.808 0.119 21.563 1.00 97.12 111 GLN A C 1
ATOM 865 O O . GLN A 1 111 ? -0.197 0.495 20.968 1.00 97.12 111 GLN A O 1
ATOM 870 N N . ASN A 1 112 ? 0.775 -0.327 22.818 1.00 95.75 112 ASN A N 1
ATOM 871 C CA . ASN A 1 112 ? -0.412 -0.246 23.669 1.00 95.75 112 ASN A CA 1
ATOM 872 C C . ASN A 1 112 ? -0.201 0.862 24.702 1.00 95.75 112 ASN A C 1
ATOM 874 O O . ASN A 1 112 ? 0.751 0.795 25.481 1.00 95.75 112 ASN A O 1
ATOM 878 N N . ILE A 1 113 ? -1.074 1.866 24.705 1.00 94.44 113 ILE A N 1
ATOM 879 C CA . ILE A 1 113 ? -0.994 3.042 25.577 1.00 94.44 113 ILE A CA 1
ATOM 880 C C . ILE A 1 113 ? -2.355 3.206 26.247 1.00 94.44 113 ILE A C 1
ATOM 882 O O . ILE A 1 113 ? -3.355 3.368 25.564 1.00 94.44 113 ILE A O 1
ATOM 886 N N . GLU A 1 114 ? -2.407 3.118 27.579 1.00 90.75 114 GLU A N 1
ATOM 887 C CA . GLU A 1 114 ? -3.635 3.350 28.368 1.00 90.75 114 GLU A CA 1
ATOM 888 C C . GLU A 1 114 ? -4.866 2.527 27.916 1.00 90.75 114 GLU A C 1
ATOM 890 O O . GLU A 1 114 ? -6.010 2.951 28.058 1.00 90.75 114 GLU A O 1
ATOM 895 N N . GLY A 1 115 ? -4.645 1.317 27.385 1.00 89.19 115 GLY A N 1
ATOM 896 C CA . GLY A 1 115 ? -5.717 0.447 26.880 1.00 89.19 115 GLY A CA 1
ATOM 897 C C . GLY A 1 115 ? -6.166 0.748 25.444 1.00 89.19 115 GLY A C 1
ATOM 898 O O . GLY A 1 115 ? -7.121 0.137 24.964 1.00 89.19 115 GLY A O 1
ATOM 899 N N . GLU A 1 116 ? -5.474 1.647 24.744 1.00 96.75 116 GLU A N 1
ATOM 900 C CA . GLU A 1 116 ? -5.624 1.894 23.312 1.00 96.75 116 GLU A CA 1
ATOM 901 C C . GLU A 1 116 ? -4.449 1.288 22.536 1.00 96.75 116 GLU A C 1
ATOM 903 O O . GLU A 1 116 ? -3.288 1.358 22.949 1.00 96.75 116 GLU A O 1
ATOM 908 N N . LEU A 1 117 ? -4.748 0.696 21.383 1.00 98.06 117 LEU A N 1
ATOM 909 C CA . LEU A 1 117 ? -3.758 0.173 20.451 1.00 98.06 117 LEU A CA 1
ATOM 910 C C . LEU A 1 117 ? -3.429 1.250 19.417 1.00 98.06 117 LEU A C 1
ATOM 912 O O . LEU A 1 117 ? -4.284 1.659 18.631 1.00 98.06 117 LEU A O 1
ATOM 916 N N . HIS A 1 118 ? -2.173 1.679 19.395 1.00 98.31 118 HIS A N 1
ATOM 917 C CA . HIS A 1 118 ? -1.632 2.646 18.451 1.00 98.31 118 HIS A CA 1
ATOM 918 C C . HIS A 1 118 ? -0.752 1.930 17.431 1.00 98.31 118 HIS A C 1
ATOM 920 O O . HIS A 1 118 ? 0.217 1.255 17.783 1.00 98.31 118 HIS A O 1
ATOM 926 N N . LEU A 1 119 ? -1.077 2.100 16.154 1.00 98.62 119 LEU A N 1
ATOM 927 C CA . LEU A 1 119 ? -0.343 1.518 15.040 1.00 98.62 119 LEU A CA 1
ATOM 928 C C . LEU A 1 119 ? 0.217 2.624 14.153 1.00 98.62 119 LEU A C 1
ATOM 930 O O . LEU A 1 119 ? -0.530 3.488 13.687 1.00 98.62 119 LEU A O 1
ATOM 934 N N . GLN A 1 120 ? 1.515 2.558 13.861 1.00 98.50 120 GLN A N 1
ATOM 935 C CA . GLN A 1 120 ? 2.096 3.308 12.751 1.00 98.50 120 GLN A CA 1
ATOM 936 C C . GLN A 1 120 ? 1.984 2.462 11.493 1.00 98.50 120 GLN A C 1
ATOM 938 O O . GLN A 1 120 ? 2.484 1.339 11.436 1.00 98.50 120 GLN A O 1
ATOM 943 N N . LEU A 1 121 ? 1.322 2.999 10.478 1.00 98.50 121 LEU A N 1
ATOM 944 C CA . LEU A 1 121 ? 1.026 2.312 9.231 1.00 98.50 121 LEU A CA 1
ATOM 945 C C . LEU A 1 121 ? 1.710 3.017 8.061 1.00 98.50 121 LEU A C 1
ATOM 947 O O . LEU A 1 121 ? 1.749 4.247 7.996 1.00 98.50 121 LEU A O 1
ATOM 951 N N . SER A 1 122 ? 2.177 2.241 7.087 1.00 97.88 122 SER A N 1
ATOM 952 C CA . SER A 1 122 ? 2.461 2.740 5.743 1.00 97.88 122 SER A CA 1
ATOM 953 C C . SER A 1 122 ? 1.396 2.253 4.775 1.00 97.88 122 SER A C 1
ATOM 955 O O . SER A 1 122 ? 1.016 1.082 4.789 1.00 97.88 122 SER A O 1
ATOM 957 N N . VAL A 1 123 ? 0.933 3.156 3.914 1.00 98.00 123 VAL A N 1
ATOM 958 C CA . VAL A 1 123 ? 0.035 2.862 2.800 1.00 98.00 123 VAL A CA 1
ATOM 959 C C . VAL A 1 123 ? 0.882 2.406 1.606 1.00 98.00 123 VAL A C 1
ATOM 961 O O . VAL A 1 123 ? 1.543 3.243 0.984 1.00 98.00 123 VAL A O 1
ATOM 964 N N . PRO A 1 124 ? 0.871 1.113 1.231 1.00 97.25 124 PRO A N 1
ATOM 965 C CA . PRO A 1 124 ? 1.698 0.615 0.138 1.00 97.25 124 PRO A CA 1
ATOM 966 C C . PRO A 1 124 ? 1.412 1.366 -1.169 1.00 97.25 124 PRO A C 1
ATOM 968 O O . PRO A 1 124 ? 0.243 1.507 -1.539 1.00 97.25 124 PRO A O 1
ATOM 971 N N . PRO A 1 125 ? 2.433 1.818 -1.919 1.00 96.62 125 PRO A N 1
ATOM 972 C CA . PRO A 1 125 ? 2.203 2.592 -3.137 1.00 96.62 125 PRO A CA 1
ATOM 973 C C . PRO A 1 125 ? 1.467 1.790 -4.223 1.00 96.62 125 PRO A C 1
ATOM 975 O O . PRO A 1 125 ? 0.740 2.364 -5.031 1.00 96.62 125 PRO A O 1
ATOM 978 N N . ASP A 1 126 ? 1.604 0.459 -4.223 1.00 96.06 126 ASP A N 1
ATOM 979 C CA . ASP A 1 126 ? 0.925 -0.448 -5.156 1.00 96.06 126 ASP A CA 1
ATOM 980 C C . ASP A 1 126 ? -0.297 -1.169 -4.565 1.00 96.06 126 ASP A C 1
ATOM 982 O O . ASP A 1 126 ? -0.612 -2.295 -4.961 1.00 96.06 126 ASP A O 1
ATOM 986 N N . LEU A 1 127 ? -0.997 -0.562 -3.603 1.00 96.19 127 LEU A N 1
ATOM 987 C CA . LEU A 1 127 ? -2.217 -1.154 -3.055 1.00 96.19 127 LEU A CA 1
ATOM 988 C C . LEU A 1 127 ? -3.239 -1.450 -4.171 1.00 96.19 127 LEU A C 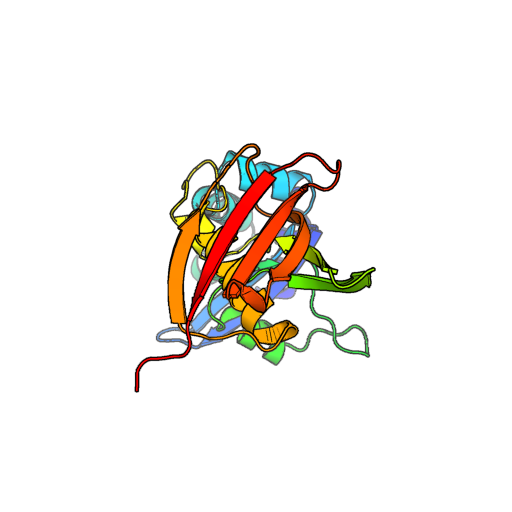1
ATOM 990 O O . LEU A 1 127 ? -3.449 -0.644 -5.086 1.00 96.19 127 LEU A O 1
ATOM 994 N N . ALA A 1 128 ? -3.904 -2.606 -4.099 1.00 95.44 128 ALA A N 1
ATOM 995 C CA . ALA A 1 128 ? -4.783 -3.090 -5.165 1.00 95.44 128 ALA A CA 1
ATOM 996 C C . ALA A 1 128 ? -5.909 -2.099 -5.530 1.00 95.44 128 ALA A C 1
ATOM 998 O O . ALA A 1 128 ? -6.259 -1.960 -6.707 1.00 95.44 128 ALA A O 1
ATOM 999 N N . PHE A 1 129 ? -6.427 -1.370 -4.537 1.00 93.88 129 PHE A N 1
ATOM 1000 C CA . PHE A 1 129 ? -7.553 -0.444 -4.677 1.00 93.88 129 PHE A CA 1
ATOM 1001 C C . PHE A 1 129 ? -7.230 0.824 -5.492 1.00 93.88 129 PHE A C 1
ATOM 1003 O O . PHE A 1 129 ? -8.128 1.412 -6.096 1.00 93.88 129 PHE A O 1
ATOM 1010 N N . PHE A 1 130 ? -5.952 1.205 -5.620 1.00 92.94 130 PHE A N 1
ATOM 1011 C CA . PHE A 1 130 ? -5.544 2.419 -6.345 1.00 92.94 130 PHE A CA 1
ATOM 1012 C C . PHE A 1 130 ? -5.695 2.340 -7.867 1.00 92.94 130 PHE A C 1
ATOM 1014 O O . PHE A 1 130 ? -5.559 3.348 -8.556 1.00 92.94 130 PHE A O 1
ATOM 1021 N N . SER A 1 131 ? -5.987 1.162 -8.422 1.00 84.88 131 SER A N 1
ATOM 1022 C CA . SER A 1 131 ? -6.297 1.042 -9.852 1.00 84.88 131 SER A CA 1
ATOM 1023 C C . SER A 1 131 ? -7.704 1.520 -10.207 1.00 84.88 131 SER A C 1
ATOM 1025 O O . SER A 1 131 ? -7.916 1.930 -11.344 1.00 84.88 131 SER A O 1
ATOM 1027 N N . GLY A 1 132 ? -8.649 1.454 -9.264 1.00 81.44 132 GLY A N 1
ATOM 1028 C CA . GLY A 1 132 ? -10.051 1.817 -9.490 1.00 81.44 132 GLY A CA 1
ATOM 1029 C C . GLY A 1 132 ? -10.472 3.134 -8.842 1.00 81.44 132 GLY A C 1
ATOM 1030 O O . GLY A 1 132 ? -11.469 3.711 -9.259 1.00 81.44 132 GLY A O 1
ATOM 1031 N N . HIS A 1 133 ? -9.722 3.631 -7.855 1.00 84.69 133 HIS A N 1
ATOM 1032 C CA . HIS A 1 133 ? -10.165 4.746 -7.020 1.00 84.69 133 HIS A CA 1
ATOM 1033 C C . HIS A 1 133 ? -9.033 5.758 -6.773 1.00 84.69 133 HIS A C 1
ATOM 1035 O O . HIS A 1 133 ? -8.213 5.574 -5.885 1.00 84.69 133 HIS A O 1
ATOM 1041 N N . PHE A 1 134 ? -8.896 6.818 -7.565 1.00 83.75 134 PHE A N 1
ATOM 1042 C CA . PHE A 1 134 ? -9.405 6.961 -8.932 1.00 83.75 134 PHE A CA 1
ATOM 1043 C C . PHE A 1 134 ? -8.254 6.766 -9.927 1.00 83.75 134 PHE A C 1
ATOM 1045 O O . PHE A 1 134 ? -7.109 7.069 -9.587 1.00 83.75 134 PHE A O 1
ATOM 1052 N N . PRO A 1 135 ? -8.511 6.332 -11.175 1.00 82.38 135 PRO A N 1
ATOM 1053 C CA . PRO A 1 135 ? -7.449 5.970 -12.117 1.00 82.38 135 PRO A CA 1
ATOM 1054 C C . PRO A 1 135 ? -6.382 7.042 -12.372 1.00 82.38 135 PRO A C 1
ATOM 1056 O O . PRO A 1 135 ? -5.260 6.677 -12.701 1.00 82.38 135 PRO A O 1
ATOM 1059 N N . LYS A 1 136 ? -6.723 8.334 -12.230 1.00 87.12 136 LYS A N 1
ATOM 1060 C CA . LYS A 1 136 ? -5.804 9.476 -12.405 1.00 87.12 136 LYS A CA 1
ATOM 1061 C C . LYS A 1 136 ? -5.396 10.156 -11.094 1.00 87.12 136 LYS A C 1
ATOM 1063 O O . LYS A 1 136 ? -4.449 10.925 -11.080 1.00 87.12 136 LYS A O 1
ATOM 1068 N N . ALA A 1 137 ? -6.094 9.874 -10.000 1.00 89.94 137 ALA A N 1
ATOM 1069 C CA . ALA A 1 137 ? -5.843 10.453 -8.685 1.00 89.94 137 ALA A CA 1
ATOM 1070 C C . ALA A 1 137 ? -6.114 9.371 -7.627 1.00 89.94 137 ALA A C 1
ATOM 1072 O O . ALA A 1 137 ? -7.204 9.331 -7.050 1.00 89.94 137 ALA A O 1
ATOM 1073 N N . PRO A 1 138 ? -5.178 8.424 -7.432 1.00 94.25 138 PRO A N 1
ATOM 1074 C CA . PRO A 1 138 ? -5.368 7.318 -6.507 1.00 94.25 138 PRO A CA 1
ATOM 1075 C C . PRO A 1 138 ? -5.537 7.827 -5.072 1.00 94.25 138 PRO A C 1
ATOM 1077 O O . PRO A 1 138 ? -4.703 8.573 -4.553 1.00 94.25 138 PRO A O 1
ATOM 1080 N N . ILE A 1 139 ? -6.633 7.404 -4.453 1.00 96.00 139 ILE A N 1
ATOM 1081 C CA . ILE A 1 139 ? -7.072 7.736 -3.099 1.00 96.00 139 ILE A CA 1
ATOM 1082 C C . ILE A 1 139 ? -7.596 6.449 -2.464 1.00 96.00 139 ILE A C 1
ATOM 1084 O O . ILE A 1 139 ? -8.318 5.683 -3.099 1.00 96.00 139 ILE A O 1
ATOM 1088 N N . LEU A 1 140 ? -7.268 6.207 -1.202 1.00 96.62 140 LEU A N 1
ATOM 1089 C CA . LEU A 1 140 ? -7.732 5.037 -0.475 1.00 96.62 140 LEU A CA 1
ATOM 1090 C C . LEU A 1 140 ? -9.230 5.204 -0.171 1.00 96.62 140 LEU A C 1
ATOM 1092 O O . LEU A 1 140 ? -9.593 6.168 0.511 1.00 96.62 140 LEU A O 1
ATOM 1096 N N . PRO A 1 141 ? -10.111 4.305 -0.648 1.00 96.38 141 PRO A N 1
ATOM 1097 C CA . PRO A 1 141 ? -11.538 4.410 -0.367 1.00 96.38 141 PRO A CA 1
ATOM 1098 C C . PRO A 1 141 ? -11.814 4.392 1.140 1.00 96.38 141 PRO A C 1
ATOM 1100 O O . PRO A 1 141 ? -11.187 3.634 1.878 1.00 96.38 141 PRO A O 1
ATOM 1103 N N . GLY A 1 142 ? -12.794 5.176 1.596 1.00 95.50 142 GLY A N 1
ATOM 1104 C CA . GLY A 1 142 ? -13.155 5.233 3.018 1.00 95.50 142 GLY A CA 1
ATOM 1105 C C . GLY A 1 142 ? -13.534 3.865 3.597 1.00 95.50 142 GLY A C 1
ATOM 1106 O O . GLY A 1 142 ? -13.105 3.516 4.690 1.00 95.50 142 GLY A O 1
ATOM 1107 N N . VAL A 1 143 ? -14.238 3.039 2.819 1.00 95.19 143 VAL A N 1
ATOM 1108 C CA . VAL A 1 143 ? -14.591 1.660 3.204 1.00 95.19 143 VAL A CA 1
ATOM 1109 C C . VAL A 1 143 ? -13.373 0.758 3.419 1.00 95.19 143 VAL A C 1
ATOM 1111 O O . VAL A 1 143 ? -13.424 -0.134 4.254 1.00 95.19 143 VAL A O 1
ATOM 1114 N N . VAL A 1 144 ? -12.258 1.012 2.725 1.00 96.62 144 VAL A N 1
ATOM 1115 C CA . VAL A 1 144 ? -11.012 0.259 2.929 1.00 96.62 144 VAL A CA 1
ATOM 1116 C C . VAL A 1 144 ? -10.336 0.681 4.234 1.00 96.62 144 VAL A C 1
ATOM 1118 O O . VAL A 1 144 ? -9.772 -0.156 4.921 1.00 96.62 144 VAL A O 1
ATOM 1121 N N . GLN A 1 145 ? -10.430 1.956 4.625 1.00 97.75 145 GLN A N 1
ATOM 1122 C CA . GLN A 1 145 ? -9.946 2.398 5.941 1.00 97.75 145 GLN A CA 1
ATOM 1123 C C . GLN A 1 145 ? -10.735 1.725 7.076 1.00 97.75 145 GLN A C 1
ATOM 1125 O O . GLN A 1 145 ? -10.145 1.303 8.067 1.00 97.75 145 GLN A O 1
ATOM 1130 N N . VAL A 1 146 ? -12.054 1.575 6.911 1.00 97.25 146 VAL A N 1
ATOM 1131 C CA . VAL A 1 146 ? -12.908 0.834 7.855 1.00 97.25 146 VAL A CA 1
ATOM 1132 C C . VAL A 1 146 ? -12.512 -0.645 7.909 1.00 97.25 146 VAL A C 1
ATOM 1134 O O . VAL A 1 146 ? -12.301 -1.170 8.997 1.00 97.25 146 VAL A O 1
ATOM 1137 N N . ASP A 1 147 ? -12.340 -1.298 6.756 1.00 96.81 147 ASP A N 1
ATOM 1138 C CA . ASP A 1 147 ? -11.870 -2.690 6.667 1.00 96.81 147 ASP A CA 1
ATOM 1139 C C . ASP A 1 147 ? -10.511 -2.891 7.359 1.00 96.81 147 ASP A C 1
ATOM 1141 O O . ASP A 1 147 ? -10.314 -3.852 8.101 1.00 96.81 147 ASP A O 1
ATOM 1145 N N . TRP A 1 148 ? -9.581 -1.946 7.199 1.00 98.06 148 TRP A N 1
ATOM 1146 C CA . TRP A 1 148 ? -8.305 -1.968 7.914 1.00 98.06 148 TRP A CA 1
ATOM 1147 C C . TRP A 1 148 ? -8.491 -1.860 9.426 1.00 98.06 148 TRP A C 1
ATOM 1149 O O . TRP A 1 148 ? -7.864 -2.616 10.160 1.00 98.06 148 TRP A O 1
ATOM 1159 N N . ALA A 1 149 ? -9.355 -0.963 9.906 1.00 97.94 149 ALA A N 1
ATOM 1160 C CA . ALA A 1 149 ? -9.636 -0.845 11.336 1.00 97.94 149 ALA A CA 1
ATOM 1161 C C . ALA A 1 149 ? -10.238 -2.136 11.917 1.00 97.94 149 ALA A C 1
ATOM 1163 O O . ALA A 1 149 ? -9.794 -2.581 12.973 1.00 97.94 149 ALA A O 1
ATOM 1164 N N . ILE A 1 150 ? -11.191 -2.756 11.212 1.00 96.62 150 ILE A N 1
ATOM 1165 C CA . ILE A 1 150 ? -11.815 -4.027 11.612 1.00 96.62 150 ILE A CA 1
ATOM 1166 C C . ILE A 1 150 ? -10.773 -5.143 11.627 1.00 96.62 150 ILE A C 1
ATOM 1168 O O . ILE A 1 150 ? -10.545 -5.754 12.666 1.00 96.62 150 ILE A O 1
ATOM 1172 N N . SER A 1 151 ? -10.103 -5.371 10.497 1.00 96.50 151 SER A N 1
ATOM 1173 C CA . SER A 1 151 ? -9.162 -6.484 10.331 1.00 96.50 151 SER A CA 1
ATOM 1174 C C . SER A 1 151 ? -7.966 -6.391 11.285 1.00 96.50 151 SER A C 1
ATOM 1176 O O . SER A 1 151 ? -7.526 -7.404 11.832 1.00 96.50 151 SER A O 1
ATOM 1178 N N . LEU A 1 152 ? -7.446 -5.183 11.534 1.00 97.50 152 LEU A N 1
ATOM 1179 C CA . LEU A 1 152 ? -6.388 -4.960 12.520 1.00 97.50 152 LEU A CA 1
ATOM 1180 C C . LEU A 1 152 ? -6.900 -5.091 13.954 1.00 97.50 152 LEU A C 1
ATOM 1182 O O . LEU A 1 152 ? -6.209 -5.705 14.761 1.00 97.50 152 LEU A O 1
ATOM 1186 N N . GLY A 1 153 ? -8.093 -4.575 14.261 1.00 96.19 153 GLY A N 1
ATOM 1187 C CA . GLY A 1 153 ? -8.720 -4.739 15.572 1.00 96.19 153 GLY A CA 1
ATOM 1188 C C . GLY A 1 153 ? -8.937 -6.210 15.914 1.00 96.19 153 GLY A C 1
ATOM 1189 O O . GLY A 1 153 ? -8.414 -6.680 16.915 1.00 96.19 153 GLY A O 1
ATOM 1190 N N . GLN A 1 154 ? -9.616 -6.955 15.045 1.00 94.69 154 GLN A N 1
ATOM 1191 C CA . GLN A 1 154 ? -9.872 -8.389 15.215 1.00 94.69 154 GLN A CA 1
ATOM 1192 C C . GLN A 1 154 ? -8.582 -9.179 15.423 1.00 94.69 154 GLN A C 1
ATOM 1194 O O . GLN A 1 154 ? -8.469 -9.945 16.372 1.00 94.69 154 GLN A O 1
ATOM 1199 N N . ARG A 1 155 ? -7.570 -8.942 14.583 1.00 94.50 155 ARG A N 1
ATOM 1200 C CA . ARG A 1 155 ? -6.311 -9.690 14.646 1.00 94.50 155 ARG A CA 1
ATOM 1201 C C . ARG A 1 155 ? -5.444 -9.355 15.861 1.00 94.50 155 ARG A C 1
ATOM 1203 O O . ARG A 1 155 ? -4.715 -10.226 16.322 1.00 94.50 155 ARG A O 1
ATOM 1210 N N . LEU A 1 156 ? -5.428 -8.098 16.310 1.00 95.88 156 LEU A N 1
ATOM 1211 C CA . LEU A 1 156 ? -4.462 -7.622 17.313 1.00 95.88 156 LEU A CA 1
ATOM 1212 C C . LEU A 1 156 ? -5.063 -7.426 18.708 1.00 95.88 156 LEU A C 1
ATOM 1214 O O . LEU A 1 156 ? -4.303 -7.342 19.670 1.00 95.88 156 LEU A O 1
ATOM 1218 N N . LEU A 1 157 ? -6.390 -7.343 18.818 1.00 93.38 157 LEU A N 1
ATOM 1219 C CA . LEU A 1 157 ? -7.121 -7.203 20.081 1.00 93.38 157 LEU A CA 1
ATOM 1220 C C . LEU A 1 157 ? -8.037 -8.402 20.378 1.00 93.38 157 LEU A C 1
ATOM 1222 O O . LEU A 1 157 ? -8.754 -8.349 21.370 1.00 93.38 157 LEU A O 1
ATOM 1226 N N . ASP A 1 158 ? -8.009 -9.450 19.544 1.00 91.19 158 ASP A N 1
ATOM 1227 C CA . ASP A 1 158 ? -8.834 -10.662 19.687 1.00 91.19 158 ASP A CA 1
ATOM 1228 C C . ASP A 1 158 ? -10.341 -10.341 19.760 1.00 91.19 158 ASP A C 1
ATOM 1230 O O . ASP A 1 158 ? -11.054 -10.728 20.683 1.00 91.19 158 ASP A O 1
ATOM 1234 N N . LEU A 1 159 ? -10.812 -9.523 18.809 1.00 92.19 159 LEU A N 1
ATOM 1235 C CA . LEU A 1 159 ? -12.195 -9.028 18.785 1.00 92.19 159 LEU A CA 1
ATOM 1236 C C . LEU A 1 159 ? -13.132 -9.958 18.004 1.00 92.19 159 LEU A C 1
ATOM 1238 O O . LEU A 1 159 ? -12.676 -10.631 17.075 1.00 92.19 159 LEU A O 1
ATOM 1242 N N . PRO A 1 160 ? -14.452 -9.899 18.273 1.00 90.75 160 PRO A N 1
ATOM 1243 C CA . PRO A 1 160 ? -15.445 -10.650 17.513 1.00 90.75 160 PRO A CA 1
ATOM 1244 C C . PRO A 1 160 ? -15.388 -10.382 16.000 1.00 90.75 160 PRO A C 1
ATOM 1246 O O . PRO A 1 160 ? -15.117 -9.262 15.541 1.00 90.75 160 PRO A O 1
ATOM 1249 N N . CYS A 1 161 ? -15.646 -11.427 15.210 1.00 90.31 161 CYS A N 1
ATOM 1250 C CA . CYS A 1 161 ? -15.550 -11.379 13.751 1.00 90.31 161 CYS A CA 1
ATOM 1251 C C . CYS A 1 161 ? -16.788 -10.779 13.062 1.00 90.31 161 CYS A C 1
ATOM 1253 O O . CYS A 1 161 ? -16.654 -10.228 11.965 1.00 90.31 161 CYS A O 1
ATOM 1255 N N . GLY A 1 162 ? -17.962 -10.844 13.697 1.00 90.88 162 GLY A N 1
ATOM 1256 C CA . GLY A 1 162 ? -19.231 -10.380 13.145 1.00 90.88 162 GLY A CA 1
ATOM 1257 C C . GLY A 1 162 ? -19.328 -8.856 13.097 1.00 90.88 162 GLY A C 1
ATOM 1258 O O . GLY A 1 162 ? -19.001 -8.155 14.055 1.00 90.88 162 GLY A O 1
ATOM 1259 N N . PHE A 1 163 ? -19.788 -8.323 11.965 1.00 92.38 163 PHE A N 1
ATOM 1260 C CA . PHE A 1 163 ? -20.060 -6.898 11.782 1.00 92.38 163 PHE A CA 1
ATOM 1261 C C . PHE A 1 163 ? -21.564 -6.640 11.899 1.00 92.38 163 PHE A C 1
ATOM 1263 O O . PHE A 1 163 ? -22.327 -7.042 11.023 1.00 92.38 163 PHE A O 1
ATOM 1270 N N . ALA A 1 164 ? -21.973 -5.902 12.931 1.00 93.88 164 ALA A N 1
ATOM 1271 C CA . ALA A 1 164 ? -23.384 -5.606 13.189 1.00 93.88 164 ALA A CA 1
ATOM 1272 C C . ALA A 1 164 ? -23.786 -4.171 12.809 1.00 93.88 164 ALA A C 1
ATOM 1274 O O . ALA A 1 164 ? -24.966 -3.858 12.653 1.00 93.88 164 ALA A O 1
ATOM 1275 N N . GLY A 1 165 ? -22.823 -3.258 12.662 1.00 93.81 165 GLY A N 1
ATOM 1276 C CA . GLY A 1 165 ? -23.130 -1.888 12.268 1.00 93.81 165 GLY A CA 1
ATOM 1277 C C . GLY A 1 165 ? -22.002 -0.897 12.492 1.00 93.81 165 GLY A C 1
ATOM 1278 O O . GLY A 1 165 ? -20.915 -1.224 12.964 1.00 93.81 165 GLY A O 1
ATOM 1279 N N . MET A 1 166 ? -22.268 0.360 12.141 1.00 94.50 166 MET A N 1
ATOM 1280 C CA . MET A 1 166 ? -21.276 1.423 12.209 1.00 94.50 166 MET A CA 1
ATOM 1281 C C . MET A 1 166 ? -21.912 2.782 12.506 1.00 94.50 166 MET A C 1
ATOM 1283 O O . MET A 1 166 ? -22.967 3.123 11.977 1.00 94.50 166 MET A O 1
ATOM 1287 N N . GLU A 1 167 ? -21.249 3.576 13.347 1.00 94.06 167 GLU A N 1
ATOM 1288 C CA . GLU A 1 167 ? -21.756 4.840 13.875 1.00 94.06 167 GLU A CA 1
ATOM 1289 C C . GLU A 1 167 ? -20.719 5.965 13.753 1.00 94.06 167 GLU A C 1
ATOM 1291 O O . GLU A 1 167 ? -19.530 5.774 14.013 1.00 94.06 167 GLU A O 1
ATOM 1296 N N . VAL A 1 168 ? -21.201 7.187 13.490 1.00 92.31 168 VAL A N 1
ATOM 1297 C CA . VAL A 1 168 ? -20.406 8.433 13.554 1.00 92.31 168 VAL A CA 1
ATOM 1298 C C . VAL A 1 168 ? -19.164 8.371 12.656 1.00 92.31 168 VAL A C 1
ATOM 1300 O O . VAL A 1 168 ? -18.080 8.811 13.028 1.00 92.31 168 VAL A O 1
ATOM 1303 N N . LEU A 1 169 ? -19.331 7.830 11.447 1.00 95.81 169 LEU A N 1
ATOM 1304 C CA . LEU A 1 169 ? -18.279 7.868 10.443 1.00 95.81 169 LEU A CA 1
ATOM 1305 C C . LEU A 1 169 ? -17.995 9.292 9.989 1.00 95.81 169 LEU A C 1
ATOM 1307 O O . LEU A 1 169 ? -18.900 10.029 9.593 1.00 95.81 169 LEU A O 1
ATOM 1311 N N . LYS A 1 170 ? -16.712 9.643 9.979 1.00 95.88 170 LYS A N 1
ATOM 1312 C CA . LYS A 1 170 ? -16.215 10.899 9.425 1.00 95.88 170 LYS A CA 1
ATOM 1313 C C . LYS A 1 170 ? -15.017 10.610 8.534 1.00 95.88 170 LYS A C 1
ATOM 1315 O O . LYS A 1 170 ? -14.088 9.937 8.964 1.00 95.88 170 LYS A O 1
ATOM 1320 N N . PHE A 1 171 ? -15.019 11.170 7.328 1.00 96.00 171 PHE A N 1
ATOM 1321 C CA . PHE A 1 171 ? -13.871 11.202 6.420 1.00 96.00 171 PHE A CA 1
ATOM 1322 C C . PHE A 1 171 ? -13.530 12.668 6.158 1.00 96.00 171 PHE A C 1
ATOM 1324 O O . PHE A 1 171 ? -14.372 13.417 5.670 1.00 96.00 171 PHE A O 1
ATOM 1331 N N . GLN A 1 172 ? -12.333 13.086 6.552 1.00 95.81 172 GLN A N 1
ATOM 1332 C CA . GLN A 1 172 ? -11.924 14.493 6.609 1.00 95.81 172 GLN A CA 1
ATOM 1333 C C . GLN A 1 172 ? -10.719 14.783 5.713 1.00 95.81 172 GLN A C 1
ATOM 1335 O O . GLN A 1 172 ? -10.702 15.814 5.047 1.00 95.81 172 GLN A O 1
ATOM 1340 N N . GLN A 1 173 ? -9.733 13.881 5.667 1.00 96.31 173 GLN A N 1
ATOM 1341 C CA . GLN A 1 173 ? -8.553 14.017 4.806 1.00 96.31 173 GLN A CA 1
ATOM 1342 C C . GLN A 1 173 ? -8.390 12.801 3.902 1.00 96.31 173 GLN A C 1
ATOM 1344 O O . GLN A 1 173 ? -8.714 11.669 4.272 1.00 96.31 173 GLN A O 1
ATOM 1349 N N . LEU A 1 174 ? -7.870 13.052 2.702 1.00 95.81 174 LEU A N 1
ATOM 1350 C CA . LEU A 1 174 ? -7.575 12.009 1.730 1.00 95.81 174 LEU A CA 1
ATOM 1351 C C . LEU A 1 174 ? -6.335 11.229 2.158 1.00 95.81 174 LEU A C 1
ATOM 1353 O O . LEU A 1 174 ? -5.340 11.813 2.574 1.00 95.81 174 LEU A O 1
ATOM 1357 N N . VAL A 1 175 ? -6.388 9.915 1.969 1.00 97.56 175 VAL A N 1
ATOM 1358 C CA . VAL A 1 175 ? -5.241 9.017 2.114 1.00 97.56 175 VAL A CA 1
ATOM 1359 C C . VAL A 1 175 ? -4.813 8.567 0.720 1.00 97.56 175 VAL A C 1
ATOM 1361 O O . VAL A 1 175 ? -5.652 8.166 -0.088 1.00 97.56 175 VAL A O 1
ATOM 1364 N N . ARG A 1 176 ? -3.524 8.647 0.405 1.00 97.06 176 ARG A N 1
ATOM 1365 C CA . ARG A 1 176 ? -2.946 8.451 -0.933 1.00 97.06 176 ARG A CA 1
ATOM 1366 C C . ARG A 1 176 ? -1.788 7.437 -0.891 1.00 97.06 176 ARG A C 1
ATOM 1368 O O . ARG A 1 176 ? -1.284 7.112 0.185 1.00 97.06 176 ARG A O 1
ATOM 1375 N N . PRO A 1 177 ? -1.346 6.907 -2.050 1.00 97.88 177 PRO A N 1
ATOM 1376 C CA . PRO A 1 177 ? -0.202 5.996 -2.122 1.00 97.88 177 PRO A CA 1
ATOM 1377 C C . PRO A 1 177 ? 1.021 6.528 -1.366 1.00 97.88 177 PRO A C 1
ATOM 1379 O O . PRO A 1 177 ? 1.395 7.684 -1.561 1.00 97.88 177 PRO A O 1
ATOM 1382 N N . GLY A 1 178 ? 1.656 5.698 -0.538 1.00 97.12 178 GLY A N 1
ATOM 1383 C CA . GLY A 1 178 ? 2.871 6.043 0.207 1.00 97.12 178 GLY A CA 1
ATOM 1384 C C . GLY A 1 178 ? 2.663 6.881 1.471 1.00 97.12 178 GLY A C 1
ATOM 1385 O O . GLY A 1 178 ? 3.649 7.196 2.131 1.00 97.12 178 GLY A O 1
ATOM 1386 N N . ASP A 1 179 ? 1.428 7.254 1.824 1.00 97.81 179 ASP A N 1
ATOM 1387 C CA . ASP A 1 179 ? 1.179 7.971 3.079 1.00 97.81 179 ASP A CA 1
ATOM 1388 C C . ASP A 1 179 ? 1.581 7.143 4.305 1.00 97.81 179 ASP A C 1
ATOM 1390 O O . ASP A 1 179 ? 1.528 5.908 4.308 1.00 97.81 179 ASP A O 1
ATOM 1394 N N . ARG A 1 180 ? 1.956 7.855 5.368 1.00 97.94 180 ARG A N 1
ATOM 1395 C CA . ARG A 1 180 ? 2.076 7.310 6.720 1.00 97.94 180 ARG A CA 1
ATOM 1396 C C . ARG A 1 180 ? 0.857 7.717 7.525 1.00 97.94 180 ARG A C 1
ATOM 1398 O O . ARG A 1 180 ? 0.440 8.875 7.459 1.00 97.94 180 ARG A O 1
ATOM 1405 N N . LEU A 1 181 ? 0.308 6.767 8.271 1.00 98.50 181 LEU A N 1
ATOM 1406 C CA . LEU A 1 181 ? -0.859 6.981 9.114 1.00 98.50 181 LEU A CA 1
ATOM 1407 C C . LEU A 1 181 ? -0.580 6.508 10.533 1.00 98.50 181 LEU A C 1
ATOM 1409 O O . LEU A 1 181 ? 0.060 5.480 10.731 1.00 98.50 181 LEU A O 1
ATOM 1413 N N . THR A 1 182 ? -1.148 7.208 11.503 1.00 98.56 182 THR A N 1
ATOM 1414 C CA . THR A 1 182 ? -1.380 6.658 12.836 1.00 98.56 182 THR A CA 1
ATOM 1415 C C . THR A 1 182 ? -2.816 6.159 12.902 1.00 98.56 182 THR A C 1
ATOM 1417 O O . THR A 1 182 ? -3.741 6.918 12.608 1.00 98.56 182 THR A O 1
ATOM 1420 N N . LEU A 1 183 ? -3.002 4.896 13.274 1.00 98.69 183 LEU A N 1
ATOM 1421 C CA . LEU A 1 183 ? -4.301 4.315 13.595 1.00 98.69 183 LEU A CA 1
ATOM 1422 C C . LEU A 1 183 ? -4.372 4.072 15.101 1.00 98.69 183 LEU A C 1
ATOM 1424 O O . LEU A 1 183 ? -3.567 3.319 15.640 1.00 98.69 183 LEU A O 1
ATOM 1428 N N . THR A 1 184 ? -5.356 4.676 15.753 1.00 98.56 184 THR A N 1
ATOM 1429 C CA . THR A 1 184 ? -5.708 4.381 17.143 1.00 98.56 184 THR A CA 1
ATOM 1430 C C . THR A 1 184 ? -6.957 3.512 17.171 1.00 98.56 184 THR A C 1
ATOM 1432 O O . THR A 1 184 ? -7.953 3.849 16.523 1.00 98.56 184 THR A O 1
ATOM 1435 N N . LEU A 1 185 ? -6.902 2.412 17.919 1.00 98.50 185 LEU A N 1
ATOM 1436 C CA . LEU A 1 185 ? -7.995 1.470 18.135 1.00 98.50 185 LEU A CA 1
ATOM 1437 C C . LEU A 1 185 ? -8.280 1.334 19.629 1.00 98.50 185 LEU A C 1
ATOM 1439 O O . LEU A 1 185 ? -7.367 1.140 20.427 1.00 98.50 185 LEU A O 1
ATOM 1443 N N . ARG A 1 186 ? -9.557 1.377 20.000 1.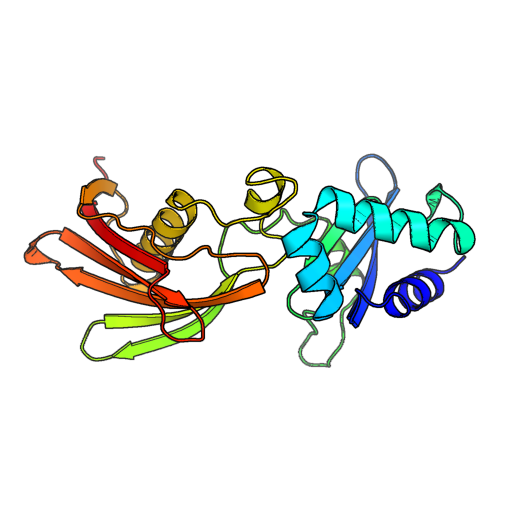00 97.38 186 ARG A N 1
ATOM 1444 C CA . ARG A 1 186 ? -10.002 1.144 21.378 1.00 97.38 186 ARG A CA 1
ATOM 1445 C C . ARG A 1 186 ? -11.292 0.345 21.379 1.00 97.38 186 ARG A C 1
ATOM 1447 O O . ARG A 1 186 ? -12.273 0.774 20.771 1.00 97.38 186 ARG A O 1
ATOM 1454 N N . PHE A 1 187 ? -11.315 -0.773 22.090 1.00 97.06 187 PHE A N 1
ATOM 1455 C CA . PHE A 1 187 ? -12.505 -1.607 22.200 1.00 97.06 187 PHE A CA 1
ATOM 1456 C C . PHE A 1 187 ? -13.248 -1.363 23.520 1.00 97.06 187 PHE A C 1
ATOM 1458 O O . PHE A 1 187 ? -12.665 -1.431 24.597 1.00 97.06 187 PHE A O 1
ATOM 1465 N N . ASP A 1 188 ? -14.542 -1.063 23.428 1.00 95.44 188 ASP A N 1
ATOM 1466 C CA . ASP A 1 188 ? -15.475 -1.000 24.554 1.00 95.44 188 ASP A CA 1
ATOM 1467 C C . ASP A 1 188 ? -16.215 -2.340 24.639 1.00 95.44 188 ASP A C 1
ATOM 1469 O O . ASP A 1 188 ? -17.200 -2.554 23.928 1.00 95.44 188 ASP A O 1
ATOM 1473 N N . ALA A 1 189 ? -15.725 -3.240 25.495 1.00 93.25 189 ALA A N 1
ATOM 1474 C CA . ALA A 1 189 ? -16.271 -4.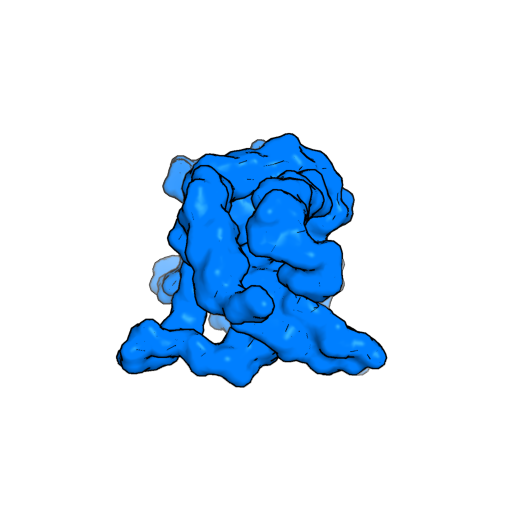588 25.645 1.00 93.25 189 ALA A CA 1
ATOM 1475 C C . ALA A 1 189 ? -17.715 -4.597 26.173 1.00 93.25 189 ALA A C 1
ATOM 1477 O O . ALA A 1 189 ? -18.513 -5.430 25.759 1.00 93.25 189 ALA A O 1
ATOM 1478 N N . ALA A 1 190 ? -18.092 -3.640 27.030 1.00 94.62 190 ALA A N 1
ATOM 1479 C CA . ALA A 1 190 ? -19.444 -3.573 27.590 1.00 94.62 190 ALA A CA 1
ATOM 1480 C C . ALA A 1 190 ? -20.501 -3.232 26.530 1.00 94.62 190 ALA A C 1
ATOM 1482 O O . ALA A 1 190 ? -21.676 -3.562 26.688 1.00 94.62 190 ALA A O 1
ATOM 1483 N N . ARG A 1 191 ? -20.093 -2.547 25.456 1.00 94.25 191 ARG A N 1
ATOM 1484 C CA . ARG A 1 191 ? -20.970 -2.171 24.336 1.00 94.25 191 ARG A CA 1
ATOM 1485 C C . ARG A 1 191 ? -20.667 -2.926 23.046 1.00 94.25 191 ARG A C 1
ATOM 1487 O O . ARG A 1 191 ? -21.346 -2.676 22.055 1.00 94.25 191 ARG A O 1
ATOM 1494 N N . SER A 1 192 ? -19.649 -3.783 23.053 1.00 95.00 192 SER A N 1
ATOM 1495 C CA . SER A 1 192 ? -19.086 -4.451 21.878 1.00 95.00 192 SER A CA 1
ATOM 1496 C C . SER A 1 192 ? -18.734 -3.487 20.732 1.00 95.00 192 SER A C 1
ATOM 1498 O O . SER A 1 192 ? -19.053 -3.710 19.563 1.00 95.00 192 SER A O 1
ATOM 1500 N N . LYS A 1 193 ? -18.108 -2.346 21.064 1.00 96.62 193 LYS A N 1
ATOM 1501 C CA . LYS A 1 193 ? -17.799 -1.285 20.086 1.00 96.62 193 LYS A CA 1
ATOM 1502 C C . LYS A 1 193 ? -16.305 -1.077 19.903 1.00 96.62 193 LYS A C 1
ATOM 1504 O O . LYS A 1 193 ? -15.608 -0.678 20.832 1.00 96.62 193 LYS A O 1
ATOM 1509 N N . LEU A 1 194 ? -15.833 -1.220 18.668 1.00 97.69 194 LEU A N 1
ATOM 1510 C CA . LEU A 1 194 ? -14.495 -0.813 18.255 1.00 97.69 194 LEU A CA 1
ATOM 1511 C C . LEU A 1 194 ? -14.503 0.652 17.813 1.00 97.69 194 LEU A C 1
ATOM 1513 O O . LEU A 1 194 ? -15.108 1.016 16.807 1.00 97.69 194 LEU A O 1
ATOM 1517 N N . HIS A 1 195 ? -13.808 1.502 18.555 1.00 98.19 195 HIS A N 1
ATOM 1518 C CA . HIS A 1 195 ? -13.511 2.872 18.161 1.00 98.19 195 HIS A CA 1
ATOM 1519 C C . HIS A 1 195 ? -12.239 2.891 17.319 1.00 98.19 195 HIS A C 1
ATOM 1521 O O . HIS A 1 195 ? -11.245 2.277 17.706 1.00 98.19 195 HIS A O 1
ATOM 1527 N N . PHE A 1 196 ? -12.253 3.635 16.213 1.00 98.50 196 PHE A N 1
ATOM 1528 C CA . PHE A 1 196 ? -11.062 3.848 15.399 1.00 98.50 196 PHE A CA 1
ATOM 1529 C C . PHE A 1 196 ? -10.878 5.318 15.021 1.00 98.50 196 PHE A C 1
ATOM 1531 O O . PHE A 1 196 ? -11.849 6.054 14.805 1.00 98.50 196 PHE A O 1
ATOM 1538 N N . ALA A 1 197 ? -9.620 5.733 14.898 1.00 98.50 197 ALA A N 1
ATOM 1539 C CA . ALA A 1 197 ? -9.244 7.026 14.346 1.00 98.50 197 ALA A CA 1
ATOM 1540 C C . ALA A 1 197 ? -7.937 6.918 13.554 1.00 98.50 197 ALA A C 1
ATOM 1542 O O . ALA A 1 197 ? -6.918 6.488 14.086 1.00 98.50 197 ALA A O 1
ATOM 1543 N N . PHE A 1 198 ? -7.967 7.353 12.297 1.00 98.69 198 PHE A N 1
ATOM 1544 C CA . PHE A 1 198 ? -6.796 7.536 11.450 1.00 98.69 198 PHE A CA 1
ATOM 1545 C C . PHE A 1 198 ? -6.359 8.999 11.447 1.00 98.69 198 PHE A C 1
ATOM 1547 O O . PHE A 1 198 ? -7.182 9.908 11.284 1.00 98.69 198 PHE A O 1
ATOM 1554 N N . ARG A 1 199 ? -5.051 9.222 11.545 1.00 98.50 199 ARG A N 1
ATOM 1555 C CA . ARG A 1 199 ? -4.398 10.528 11.401 1.00 98.50 199 ARG A CA 1
ATOM 1556 C C . ARG A 1 199 ? -3.228 10.431 10.431 1.00 98.50 199 ARG A C 1
ATOM 1558 O O . ARG A 1 199 ? -2.614 9.371 10.336 1.00 98.50 199 ARG A O 1
ATOM 1565 N N . ASN A 1 200 ? -2.928 11.510 9.714 1.00 97.44 200 ASN A N 1
ATOM 1566 C CA . ASN A 1 200 ? -1.757 11.571 8.836 1.00 97.44 200 ASN A CA 1
ATOM 1567 C C . ASN A 1 200 ? -0.469 11.862 9.633 1.00 97.44 200 ASN A C 1
ATOM 1569 O O . ASN A 1 200 ? -0.501 12.017 10.854 1.00 97.44 200 ASN A O 1
ATOM 1573 N N . ALA A 1 201 ? 0.661 11.965 8.931 1.00 94.62 201 ALA A N 1
ATOM 1574 C CA . ALA A 1 201 ? 1.960 12.286 9.527 1.00 94.62 201 ALA A CA 1
ATOM 1575 C C . ALA A 1 201 ? 1.996 13.639 10.271 1.00 94.62 201 ALA A C 1
ATOM 1577 O O . ALA A 1 201 ? 2.738 13.774 11.237 1.00 94.62 201 ALA A O 1
ATOM 1578 N N . ASP A 1 202 ? 1.158 14.603 9.876 1.00 95.31 202 ASP A N 1
ATOM 1579 C CA . ASP A 1 202 ? 1.018 15.913 10.531 1.00 95.31 202 ASP A CA 1
ATOM 1580 C C . ASP A 1 202 ? 0.014 15.883 11.699 1.00 95.31 202 ASP A C 1
ATOM 1582 O O . ASP A 1 202 ? -0.430 16.924 12.186 1.00 95.31 202 ASP A O 1
ATOM 1586 N N . ASN A 1 203 ? -0.399 14.686 12.132 1.00 95.94 203 ASN A N 1
ATOM 1587 C CA . ASN A 1 203 ? -1.402 14.446 13.170 1.00 95.94 203 ASN A CA 1
ATOM 1588 C C . ASN 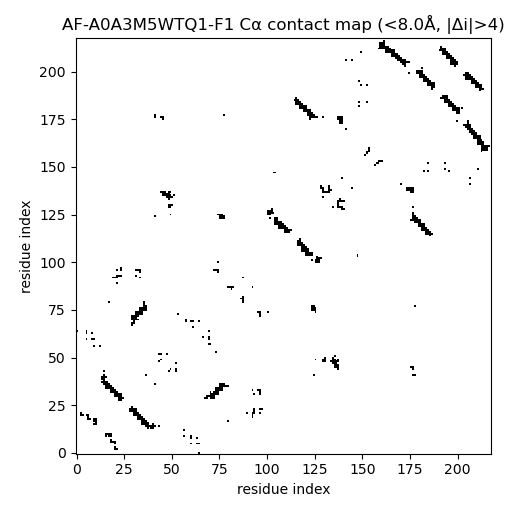A 1 203 ? -2.816 14.984 12.837 1.00 95.94 203 ASN A C 1
ATOM 1590 O O . ASN A 1 203 ? -3.712 15.002 13.695 1.00 95.94 203 ASN A O 1
ATOM 1594 N N . ALA A 1 204 ? -3.063 15.384 11.586 1.00 97.44 204 ALA A N 1
ATOM 1595 C CA . ALA A 1 204 ? -4.368 15.834 11.121 1.00 97.44 204 ALA A CA 1
ATOM 1596 C C . ALA A 1 204 ? -5.331 14.639 10.966 1.00 97.44 204 ALA A C 1
ATOM 1598 O O . ALA A 1 204 ? -4.925 13.576 10.487 1.00 97.44 204 ALA A O 1
ATOM 1599 N N . PRO A 1 205 ? -6.612 14.775 11.358 1.00 97.50 205 PRO A N 1
ATOM 1600 C CA . PRO A 1 205 ? -7.560 13.668 11.313 1.00 97.50 205 PRO A CA 1
ATOM 1601 C C . PRO A 1 205 ? -7.931 13.295 9.871 1.00 97.50 205 PRO A C 1
ATOM 1603 O O . PRO A 1 205 ? -8.429 14.127 9.116 1.00 97.50 205 PRO A O 1
ATOM 1606 N N . CYS A 1 206 ? -7.749 12.025 9.508 1.00 97.69 206 CYS A N 1
ATOM 1607 C CA . CYS A 1 206 ? -8.130 11.478 8.205 1.00 97.69 206 CYS A CA 1
ATOM 1608 C C . CYS A 1 206 ? -9.531 10.890 8.231 1.00 97.69 206 CYS A C 1
ATOM 1610 O O . CYS A 1 206 ? -10.393 11.300 7.453 1.00 97.69 206 CYS A O 1
ATOM 1612 N N . SER A 1 207 ? -9.772 9.954 9.142 1.00 98.25 207 SER A N 1
ATOM 1613 C CA . SER A 1 207 ? -11.080 9.342 9.320 1.00 98.25 207 SER A CA 1
ATOM 1614 C C . SER A 1 207 ? -11.259 8.818 10.734 1.00 98.25 207 SER A C 1
ATOM 1616 O O . SER A 1 207 ? -10.288 8.601 11.455 1.00 98.25 207 SER A O 1
ATOM 1618 N N . SER A 1 208 ? -12.502 8.654 11.161 1.00 98.44 208 SER A N 1
ATOM 1619 C CA . SER A 1 208 ? -12.819 8.035 12.444 1.00 98.44 208 SER A CA 1
ATOM 1620 C C . SER A 1 208 ? -14.234 7.481 12.453 1.00 98.44 208 SER A C 1
ATOM 1622 O O . SER A 1 208 ? -15.067 7.851 11.620 1.00 98.44 208 SER A O 1
ATOM 1624 N N . GLY A 1 209 ? -14.502 6.598 13.408 1.00 97.88 209 GLY A N 1
ATOM 1625 C CA . GLY A 1 209 ? -15.823 6.024 13.602 1.00 97.88 209 GLY A CA 1
ATOM 1626 C C . GLY A 1 209 ? -15.863 5.011 14.731 1.00 97.88 209 GLY A C 1
ATOM 1627 O O . GLY A 1 209 ? -14.890 4.804 15.460 1.00 97.88 209 GLY A O 1
ATOM 1628 N N . ARG A 1 210 ? -17.033 4.394 14.880 1.00 97.75 210 ARG A N 1
ATOM 1629 C CA . ARG A 1 210 ? -17.280 3.304 15.823 1.00 97.75 210 ARG A CA 1
ATOM 1630 C C . ARG A 1 210 ? -17.948 2.163 15.081 1.00 97.75 210 ARG A C 1
ATOM 1632 O O . ARG A 1 210 ? -18.902 2.403 14.348 1.00 97.75 210 ARG A O 1
ATOM 1639 N N . ILE A 1 211 ? -17.453 0.955 15.272 1.00 97.25 211 ILE A N 1
ATOM 1640 C CA . ILE A 1 211 ? -17.958 -0.260 14.643 1.00 97.25 211 ILE A CA 1
ATOM 1641 C C . ILE A 1 211 ? -18.547 -1.131 15.746 1.00 97.25 211 ILE A C 1
ATOM 1643 O O . ILE A 1 211 ? -17.883 -1.371 16.753 1.00 97.25 211 ILE A O 1
ATOM 1647 N N . LEU A 1 212 ? -19.794 -1.554 15.572 1.00 96.50 212 LEU A N 1
ATOM 1648 C CA . LEU A 1 212 ? -20.425 -2.545 16.432 1.00 96.50 212 LEU A CA 1
ATOM 1649 C C . LEU A 1 212 ? -20.012 -3.929 15.931 1.00 96.50 212 LEU A C 1
ATOM 1651 O O . LEU A 1 212 ? -20.230 -4.249 14.757 1.00 96.50 212 LEU A O 1
ATOM 1655 N N . LEU A 1 213 ? -19.403 -4.705 16.819 1.00 95.12 213 LEU A N 1
ATOM 1656 C CA . LEU A 1 213 ? -18.992 -6.075 16.555 1.00 95.12 213 LEU A CA 1
ATOM 1657 C C . LEU A 1 213 ? -19.898 -7.035 17.323 1.00 95.12 213 LEU A C 1
ATOM 1659 O O . LEU A 1 213 ? -20.367 -6.715 18.417 1.00 95.12 213 LEU A O 1
ATOM 1663 N N . GLU A 1 214 ? -20.125 -8.206 16.760 1.00 92.62 214 GLU A N 1
ATOM 1664 C CA . GLU A 1 214 ? -20.855 -9.298 17.394 1.00 92.62 214 GLU A CA 1
ATOM 1665 C C . GLU A 1 214 ? -20.124 -10.614 17.150 1.00 92.62 214 GLU A C 1
ATOM 1667 O O . GLU A 1 214 ? -19.299 -10.721 16.238 1.00 92.62 214 GLU A O 1
ATOM 1672 N N . ASP A 1 215 ? -20.390 -11.605 17.991 1.00 85.69 215 ASP A N 1
ATOM 1673 C CA . ASP A 1 215 ? -19.896 -12.954 17.747 1.00 85.69 215 ASP A CA 1
ATOM 1674 C C . ASP A 1 215 ? -20.540 -13.507 16.467 1.00 85.69 215 ASP A C 1
ATOM 1676 O O . ASP A 1 215 ? -21.672 -13.149 16.126 1.00 85.69 215 ASP A O 1
ATOM 1680 N N . ASP A 1 216 ? -19.817 -14.351 15.727 1.00 76.50 216 ASP A N 1
ATOM 1681 C CA . ASP A 1 216 ? -20.378 -14.961 14.521 1.00 76.50 216 ASP A CA 1
ATOM 1682 C C . ASP A 1 216 ? -21.616 -15.781 14.897 1.00 76.50 216 ASP A C 1
ATOM 1684 O O . ASP A 1 216 ? -21.575 -16.619 15.805 1.00 76.50 216 ASP A O 1
ATOM 1688 N N . HIS A 1 217 ? -22.720 -15.549 14.193 1.00 59.41 217 HIS A N 1
ATOM 1689 C CA . HIS A 1 217 ? -23.895 -16.396 14.328 1.00 59.41 217 HIS A CA 1
ATOM 1690 C C . HIS A 1 217 ? -23.583 -17.733 13.642 1.00 59.41 217 HIS A C 1
ATOM 1692 O O . HIS A 1 217 ? -23.565 -17.809 12.412 1.00 59.41 217 HIS A O 1
ATOM 1698 N N . ALA A 1 218 ? -23.292 -18.761 14.443 1.00 46.03 218 ALA A N 1
ATOM 1699 C CA . ALA A 1 218 ? -23.187 -20.149 13.989 1.00 46.03 218 ALA A CA 1
ATOM 1700 C C . ALA A 1 218 ? -24.536 -20.697 13.497 1.00 46.03 218 ALA A C 1
ATOM 1702 O O . ALA A 1 218 ? -25.574 -20.376 14.123 1.00 46.03 218 ALA A O 1
#